Protein AF-A0A1B6AVU2-F1 (afdb_monomer_lite)

Sequence (299 aa):
MADLAAAGQQVVIDLLVRRFLCPAAGCDRRTFVEQVDGLTERFVRRTPLLRRSLEKMALALAGRPGARLAAHLSIPANPSLIRLVLWRNLCEAVEKCVAVHRRCLAEPTEDTPAGTTAEPEVPVRPEGMRVTRRRGRHATVHALYDKGVPIQAIPDVLGLDRKTVHRYAHAATPQDASLATGSRRQGEIHAYSPYPQRRWNEGCTDAARLHTEISELGFTGSKRTVRRHPQENRASGKPAPDKPKTLTVRTATWLITSHPDHLDERSTLKLKKLLARSPELDAVTLCSRPQEVDQNRTT

Radius of gyration: 25.55 Å; chains: 1; bounding box: 63×60×57 Å

pLDDT: mean 73.09, std 16.57, range [29.06, 91.0]

Foldseek 3Di:
DWEFDDPLETDDDDDDWDKDADLADPPPCGIDTDADPQADDPPDRYGPHLLVQLVVLCVVPNAQRSCVVCVSRNHDDDSHSVCSVVLVVLLVVLLVLLVVVVVLLDDPPPPDDDDDDDDDPPPPDDDPPVLVVLQVVLVVLCVCVVVVNPLQCVCVVPVHDSVLSVLSNPAPHSVSSVVVPVSVLSNLVNVVVVPVLVVVVVVPPDLVVVVVVVVVVVRPHDSVSSNVSCVVVVVVVDRDDPDDPGQDSSNLSCLLQDDPVPDDPVSVVSNVSSCVSDVSSVVSSPVNDPPPPPPPPDD

Secondary structure (DSSP, 8-state):
-EEEEETTEEEE------EEE--STT-S--EEE---TTT--TT--B-HHHHHHHHHHHHHHTHHHHHHHHHHTT----S-HHHHHHHHHHHHHHHHHHHHTGGGGSPP-----S----------PPPPHHHHHHHHHHHHHHHHHHTT--TTTHHHHHT--HHHHHHHHT-SSTTHHHHTSTTSTTTHHHHHTHHHHHHHHTT---HHHHHHHHHHTT--S-HHHHHHHHHHHHTTTSPPP----PPPHHHHHHHHHS-GGG--HHHHHHHHHHHTT-HHHHHHHHHHSPP--------

Structure (mmCIF, N/CA/C/O backbone):
data_AF-A0A1B6AVU2-F1
#
_entry.id   AF-A0A1B6AVU2-F1
#
loop_
_atom_site.group_PDB
_atom_site.id
_atom_site.type_symbol
_atom_site.label_atom_id
_atom_site.label_alt_id
_atom_site.label_comp_id
_atom_site.label_asym_id
_atom_site.label_entity_id
_atom_site.label_seq_id
_atom_site.pdbx_PDB_ins_code
_atom_site.Cartn_x
_atom_site.Cartn_y
_atom_site.Cartn_z
_atom_site.occupancy
_atom_site.B_iso_or_equiv
_atom_site.auth_seq_id
_atom_site.auth_comp_id
_atom_site.auth_asym_id
_atom_site.auth_atom_id
_atom_site.pdbx_PDB_model_num
ATOM 1 N N . MET A 1 1 ? 2.050 -9.524 -12.855 1.00 84.25 1 MET A N 1
ATOM 2 C CA . MET A 1 1 ? 3.163 -9.009 -12.015 1.00 84.25 1 MET A CA 1
ATOM 3 C C . MET A 1 1 ? 4.465 -9.202 -12.774 1.00 84.25 1 MET A C 1
ATOM 5 O O . MET A 1 1 ? 4.675 -10.303 -13.241 1.00 84.25 1 MET A O 1
ATOM 9 N N . ALA A 1 2 ? 5.298 -8.179 -12.972 1.00 88.31 2 ALA A N 1
ATOM 10 C CA . ALA A 1 2 ? 6.514 -8.340 -13.784 1.00 88.31 2 ALA A CA 1
ATOM 11 C C . ALA A 1 2 ? 7.601 -9.132 -13.036 1.00 88.31 2 ALA A C 1
ATOM 13 O O . ALA A 1 2 ? 7.791 -8.904 -11.837 1.00 88.31 2 ALA A O 1
ATOM 14 N N . ASP A 1 3 ? 8.321 -10.000 -13.744 1.00 90.88 3 ASP A N 1
ATOM 15 C CA . ASP A 1 3 ? 9.440 -10.790 -13.218 1.00 90.88 3 ASP A CA 1
ATOM 16 C C . ASP A 1 3 ? 10.696 -10.674 -14.106 1.00 90.88 3 ASP A C 1
ATOM 18 O O . ASP A 1 3 ? 10.705 -9.932 -15.092 1.00 90.88 3 ASP A O 1
ATOM 22 N N . LEU A 1 4 ? 11.786 -11.342 -13.718 1.00 90.19 4 LEU A N 1
ATOM 23 C CA . LEU A 1 4 ? 12.978 -11.480 -14.550 1.00 90.19 4 LEU A CA 1
ATOM 24 C C . LEU A 1 4 ? 12.643 -12.127 -15.893 1.00 90.19 4 LEU A C 1
ATOM 26 O O . LEU A 1 4 ? 11.794 -13.010 -15.985 1.00 90.19 4 LEU A O 1
ATOM 30 N N . ALA A 1 5 ? 13.351 -11.690 -16.930 1.00 91.00 5 ALA A N 1
ATOM 31 C CA . ALA A 1 5 ? 13.217 -12.272 -18.250 1.00 91.00 5 ALA A CA 1
ATOM 32 C C . ALA A 1 5 ? 13.665 -13.740 -18.264 1.00 91.00 5 ALA A C 1
ATOM 34 O O . ALA A 1 5 ? 14.630 -14.115 -17.595 1.00 91.00 5 ALA A O 1
ATOM 35 N N . ALA A 1 6 ? 13.001 -14.543 -19.089 1.00 90.44 6 ALA A N 1
ATOM 36 C CA . ALA A 1 6 ? 13.363 -15.927 -19.361 1.00 90.44 6 ALA A CA 1
ATOM 37 C C . ALA A 1 6 ? 13.600 -16.078 -20.864 1.00 90.44 6 ALA A C 1
ATOM 39 O O . ALA A 1 6 ? 12.789 -15.614 -21.661 1.00 90.44 6 ALA A O 1
ATOM 40 N N . ALA A 1 7 ? 14.730 -16.676 -21.254 1.00 88.12 7 ALA A N 1
ATOM 41 C CA . ALA A 1 7 ? 15.117 -16.842 -22.662 1.00 88.12 7 ALA A CA 1
ATOM 42 C C . ALA A 1 7 ? 15.040 -15.535 -23.490 1.00 88.12 7 ALA A C 1
ATOM 44 O O . ALA A 1 7 ? 14.606 -15.530 -24.639 1.00 88.12 7 ALA A O 1
ATOM 45 N N . GLY A 1 8 ? 15.419 -14.401 -22.885 1.00 87.31 8 GLY A N 1
ATOM 46 C CA . GLY A 1 8 ? 15.365 -13.089 -23.540 1.00 87.31 8 GLY A CA 1
ATOM 47 C C . GLY A 1 8 ? 13.951 -12.537 -23.751 1.00 87.31 8 GLY A C 1
ATOM 48 O O . GLY A 1 8 ? 13.789 -11.565 -24.482 1.00 87.31 8 GLY A O 1
ATOM 49 N N . GLN A 1 9 ? 12.929 -13.111 -23.116 1.00 88.25 9 GLN A N 1
ATOM 50 C CA . GLN A 1 9 ? 11.543 -12.651 -23.193 1.00 88.25 9 GLN A CA 1
ATOM 51 C C . GLN A 1 9 ? 11.074 -12.084 -21.853 1.00 88.25 9 GLN A C 1
ATOM 53 O O . GLN A 1 9 ? 11.431 -12.593 -20.789 1.00 88.25 9 GLN A O 1
ATOM 58 N N . GLN A 1 10 ? 10.256 -11.030 -21.903 1.00 89.69 10 GLN A N 1
ATOM 59 C CA . GLN A 1 10 ? 9.628 -10.462 -20.710 1.00 89.69 10 GLN A CA 1
ATOM 60 C C . GLN A 1 10 ? 8.668 -11.473 -20.081 1.00 89.69 10 GLN A C 1
ATOM 62 O O . GLN A 1 10 ? 7.828 -12.047 -20.769 1.00 89.69 10 GLN A O 1
ATOM 67 N N . VAL A 1 11 ? 8.754 -11.639 -18.761 1.00 90.81 11 VAL A N 1
ATOM 68 C CA . VAL A 1 11 ? 7.883 -12.549 -18.011 1.00 90.81 11 VAL A CA 1
ATOM 69 C C . VAL A 1 11 ? 6.911 -11.752 -17.150 1.00 90.81 11 VAL A C 1
ATOM 71 O O . VAL A 1 11 ? 7.286 -10.823 -16.424 1.00 90.81 11 VAL A O 1
ATOM 74 N N . VAL A 1 12 ? 5.641 -12.146 -17.212 1.00 89.56 12 VAL A N 1
ATOM 75 C CA . VAL A 1 12 ? 4.582 -11.655 -16.335 1.00 89.56 12 VAL A CA 1
ATOM 76 C C . VAL A 1 12 ? 3.983 -12.844 -15.598 1.00 89.56 12 VAL A C 1
ATOM 78 O O . VAL A 1 12 ? 3.538 -13.806 -16.208 1.00 89.56 12 VAL A O 1
ATOM 81 N N . ILE A 1 13 ? 3.962 -12.762 -14.272 1.00 88.19 13 ILE A N 1
ATOM 82 C CA . ILE A 1 13 ? 3.293 -13.726 -13.406 1.00 88.19 13 ILE A CA 1
ATOM 83 C C . ILE A 1 13 ? 1.866 -13.247 -13.159 1.00 88.19 13 ILE A C 1
ATOM 85 O O . ILE A 1 13 ? 1.659 -12.195 -12.537 1.00 88.19 13 ILE A O 1
ATOM 89 N N . ASP A 1 14 ? 0.894 -14.030 -13.610 1.00 89.19 14 ASP A N 1
ATOM 90 C CA . ASP A 1 14 ? -0.514 -13.835 -13.286 1.00 89.19 14 ASP A CA 1
ATOM 91 C C . ASP A 1 14 ? -0.895 -14.695 -12.085 1.00 89.19 14 ASP A C 1
ATOM 93 O O . ASP A 1 14 ? -0.745 -15.914 -12.079 1.00 89.19 14 ASP A O 1
ATOM 97 N N . LEU A 1 15 ? -1.351 -14.026 -11.025 1.00 84.44 15 LEU A N 1
ATOM 98 C CA . LEU A 1 15 ? -1.624 -14.648 -9.736 1.00 84.44 15 LEU A CA 1
ATOM 99 C C . LEU A 1 15 ? -3.100 -14.534 -9.393 1.00 84.44 15 LEU A C 1
ATOM 101 O O . LEU A 1 15 ? -3.650 -13.433 -9.303 1.00 84.44 15 LEU A O 1
ATOM 105 N N . LEU A 1 16 ? -3.714 -15.682 -9.116 1.00 88.19 16 LEU A N 1
ATOM 106 C CA . LEU A 1 16 ? -5.031 -15.751 -8.503 1.00 88.19 16 LEU A CA 1
ATOM 107 C C . LEU A 1 16 ? -4.860 -15.847 -6.986 1.00 88.19 16 LEU A C 1
ATOM 109 O O . LEU A 1 16 ? -4.501 -16.886 -6.443 1.00 88.19 16 LEU A O 1
ATOM 113 N N . VAL A 1 17 ? -5.103 -14.728 -6.312 1.00 84.19 17 VAL A N 1
ATOM 114 C CA . VAL A 1 17 ? -4.919 -14.569 -4.864 1.00 84.19 17 VAL A CA 1
ATOM 115 C C . VAL A 1 17 ? -6.235 -14.226 -4.182 1.00 84.19 17 VAL A C 1
ATOM 117 O O . VAL A 1 17 ? -7.125 -13.604 -4.776 1.00 84.19 17 VAL A O 1
ATOM 120 N N . ARG A 1 18 ? -6.380 -14.608 -2.910 1.00 82.44 18 ARG A N 1
ATOM 121 C CA . ARG A 1 18 ? -7.603 -14.312 -2.158 1.00 82.44 18 ARG A CA 1
ATOM 122 C C . ARG A 1 18 ? -7.710 -12.817 -1.880 1.00 82.44 18 ARG A C 1
ATOM 124 O O . ARG A 1 18 ? -6.739 -12.136 -1.554 1.00 82.44 18 ARG A O 1
ATOM 131 N N . ARG A 1 19 ? -8.934 -12.294 -1.960 1.00 84.62 19 ARG A N 1
ATOM 132 C CA . ARG A 1 19 ? -9.256 -10.925 -1.545 1.00 84.62 19 ARG A CA 1
ATOM 133 C C . ARG A 1 19 ? -10.021 -10.960 -0.231 1.00 84.62 19 ARG A C 1
ATOM 135 O O . ARG A 1 19 ? -11.137 -11.468 -0.175 1.00 84.62 19 ARG A O 1
ATOM 142 N N . PHE A 1 20 ? -9.445 -10.359 0.798 1.00 80.00 20 PHE A N 1
ATOM 143 C CA . PHE A 1 20 ? -10.045 -10.221 2.117 1.00 80.00 20 PHE A CA 1
ATOM 144 C C . PHE A 1 20 ? -10.722 -8.858 2.273 1.00 80.00 20 PHE A C 1
ATOM 146 O O . PHE A 1 20 ? -10.372 -7.875 1.611 1.00 80.00 20 PHE A O 1
ATOM 153 N N . LEU A 1 21 ? -11.702 -8.786 3.168 1.00 76.62 21 LEU A N 1
ATOM 154 C CA . LEU A 1 21 ? -12.410 -7.558 3.514 1.00 76.62 21 LEU A CA 1
ATOM 155 C C . LEU A 1 21 ? -12.185 -7.266 4.994 1.00 76.62 21 LEU A C 1
ATOM 157 O O . LEU A 1 21 ? -12.307 -8.175 5.808 1.00 76.62 21 LEU A O 1
ATOM 161 N N . CYS A 1 22 ? -11.860 -6.016 5.340 1.00 68.50 22 CYS A N 1
ATOM 162 C CA . CYS A 1 22 ? -11.849 -5.609 6.741 1.00 68.50 22 CYS A CA 1
ATOM 163 C C . CYS A 1 22 ? -13.297 -5.511 7.229 1.00 68.50 22 CYS A C 1
ATOM 165 O O . CYS A 1 22 ? -14.060 -4.719 6.660 1.00 68.50 22 CYS A O 1
ATOM 167 N N . PRO A 1 23 ? -13.682 -6.262 8.267 1.00 57.25 23 PRO A N 1
ATOM 168 C CA . PRO A 1 23 ? -15.043 -6.218 8.787 1.00 57.25 23 PRO A CA 1
ATOM 169 C C . PRO A 1 23 ? -15.305 -5.016 9.716 1.00 57.25 23 PRO A C 1
ATOM 171 O O . PRO A 1 23 ? -16.462 -4.680 9.953 1.00 57.25 23 PRO A O 1
ATOM 174 N N . ALA A 1 24 ? -14.265 -4.325 10.203 1.00 59.97 24 ALA A N 1
ATOM 175 C CA . ALA A 1 24 ? -14.410 -3.200 11.126 1.00 59.97 24 ALA A CA 1
ATOM 176 C C . ALA A 1 24 ? -15.060 -1.968 10.466 1.00 59.97 24 ALA A C 1
ATOM 178 O O . ALA A 1 24 ? -14.559 -1.414 9.476 1.00 59.97 24 ALA A O 1
ATOM 179 N N . ALA A 1 25 ? -16.173 -1.507 11.045 1.00 49.34 25 ALA A N 1
ATOM 180 C CA . ALA A 1 25 ? -16.838 -0.277 10.640 1.00 49.34 25 ALA A CA 1
ATOM 181 C C . ALA A 1 25 ? -15.922 0.926 10.930 1.00 49.34 25 ALA A C 1
ATOM 183 O O . ALA A 1 25 ? -15.482 1.125 12.054 1.00 49.34 25 ALA A O 1
ATOM 184 N N . GLY A 1 26 ? -15.591 1.702 9.894 1.00 61.03 26 GLY A N 1
ATOM 185 C CA . GLY A 1 26 ? -14.655 2.829 10.003 1.00 61.03 26 GLY A CA 1
ATOM 186 C C . GLY A 1 26 ? -13.193 2.492 9.692 1.00 61.03 26 GLY A C 1
ATOM 187 O O . GLY A 1 26 ? -12.355 3.385 9.735 1.00 61.03 26 GLY A O 1
ATOM 188 N N . CYS A 1 27 ? -12.863 1.247 9.324 1.00 57.53 27 CYS A N 1
ATOM 189 C CA . CYS A 1 27 ? -11.534 0.961 8.789 1.00 57.53 27 CYS A CA 1
ATOM 190 C C . CYS A 1 27 ? -11.393 1.546 7.376 1.00 57.53 27 CYS A C 1
ATOM 192 O O . CYS A 1 27 ? -12.042 1.084 6.432 1.00 57.53 27 CYS A O 1
ATOM 194 N N . ASP A 1 28 ? -10.495 2.518 7.212 1.00 53.59 28 ASP A N 1
ATOM 195 C CA . ASP A 1 28 ? -10.184 3.120 5.908 1.00 53.59 28 ASP A CA 1
ATOM 196 C C . ASP A 1 28 ? -9.672 2.069 4.896 1.00 53.59 28 ASP A C 1
ATOM 198 O O . ASP A 1 28 ? -9.895 2.160 3.686 1.00 53.59 28 ASP A O 1
ATOM 202 N N . ARG A 1 29 ? -9.038 0.994 5.385 1.00 62.25 29 ARG A N 1
ATOM 203 C CA . ARG A 1 29 ? -8.493 -0.107 4.576 1.00 62.25 29 ARG A CA 1
ATOM 204 C C . ARG A 1 29 ? -9.486 -1.273 4.503 1.00 62.25 29 ARG A C 1
ATOM 206 O O . ARG A 1 29 ? -9.309 -2.299 5.141 1.00 62.25 29 ARG A O 1
ATOM 213 N N . ARG A 1 30 ? -10.541 -1.120 3.694 1.00 64.56 30 ARG A N 1
ATOM 214 C CA . ARG A 1 30 ? -11.666 -2.084 3.600 1.00 64.56 30 ARG A CA 1
ATOM 215 C C . ARG A 1 30 ? -11.372 -3.368 2.823 1.00 64.56 30 ARG A C 1
ATOM 217 O O . ARG A 1 30 ? -12.097 -4.339 2.986 1.00 64.56 30 ARG A O 1
ATOM 224 N N . THR A 1 31 ? -10.370 -3.373 1.950 1.00 75.25 31 THR A N 1
ATOM 225 C CA . THR A 1 31 ? -10.014 -4.520 1.097 1.00 75.25 31 THR A CA 1
ATOM 226 C C . THR A 1 31 ? -8.528 -4.811 1.220 1.00 75.25 31 THR A C 1
ATOM 228 O O . THR A 1 31 ? -7.723 -3.900 1.019 1.00 75.25 31 THR A O 1
ATOM 231 N N . PHE A 1 32 ? -8.183 -6.069 1.466 1.00 79.25 32 PHE A N 1
ATOM 232 C CA . PHE A 1 32 ? -6.817 -6.578 1.439 1.00 79.25 32 PHE A CA 1
ATOM 233 C C . PHE A 1 32 ? -6.714 -7.690 0.406 1.00 79.25 32 PHE A C 1
ATOM 235 O O . PHE A 1 32 ? -7.699 -8.350 0.082 1.00 79.25 32 PHE A O 1
ATOM 242 N N . VAL A 1 33 ? -5.520 -7.886 -0.121 1.00 81.25 33 VAL A N 1
ATOM 243 C CA . VAL A 1 33 ? -5.211 -8.993 -1.019 1.00 81.25 33 VAL A CA 1
ATOM 244 C C . VAL A 1 33 ? -4.187 -9.854 -0.298 1.00 81.25 33 VAL A C 1
ATOM 246 O O . VAL A 1 33 ? -3.290 -9.310 0.348 1.00 81.25 33 VAL A O 1
ATOM 249 N N . GLU A 1 34 ? -4.358 -11.169 -0.362 1.00 83.12 34 GLU A N 1
ATOM 250 C CA . GLU A 1 34 ? -3.396 -12.146 0.141 1.00 83.12 34 GLU A CA 1
ATOM 251 C C . GLU A 1 34 ? -1.990 -11.808 -0.346 1.00 83.12 34 GLU A C 1
ATOM 253 O O . GLU A 1 34 ? -1.804 -11.403 -1.495 1.00 83.12 34 GLU A O 1
ATOM 258 N N . GLN A 1 35 ? -1.023 -11.900 0.561 1.00 85.62 35 GLN A N 1
ATOM 259 C CA . GLN A 1 35 ? 0.380 -11.723 0.228 1.00 85.62 35 GLN A CA 1
ATOM 260 C C . GLN A 1 35 ? 1.032 -13.102 0.276 1.00 85.62 35 GLN A C 1
ATOM 262 O O . GLN A 1 35 ? 1.163 -13.684 1.348 1.00 85.62 35 GLN A O 1
ATOM 267 N N . VAL A 1 36 ? 1.383 -13.628 -0.893 1.00 83.44 36 VAL A N 1
ATOM 268 C CA . VAL A 1 36 ? 2.216 -14.819 -1.051 1.00 83.44 36 VAL A CA 1
ATOM 269 C C . VAL A 1 36 ? 3.644 -14.437 -0.685 1.00 83.44 36 VAL A C 1
ATOM 271 O O . VAL A 1 36 ? 4.215 -13.523 -1.295 1.00 83.44 36 VAL A O 1
ATOM 274 N N . ASP A 1 37 ? 4.194 -15.113 0.320 1.00 82.75 37 ASP A N 1
ATOM 275 C CA . ASP A 1 37 ? 5.549 -14.858 0.797 1.00 82.75 37 ASP A CA 1
ATOM 276 C C . ASP A 1 37 ? 6.584 -15.075 -0.316 1.00 82.75 37 ASP A C 1
ATOM 278 O O . ASP A 1 37 ? 6.408 -15.909 -1.204 1.00 82.75 37 ASP A O 1
ATOM 282 N N . GLY A 1 38 ? 7.629 -14.250 -0.324 1.00 80.25 38 GLY A N 1
ATOM 283 C CA . GLY A 1 38 ? 8.670 -14.253 -1.356 1.00 80.25 38 GLY A CA 1
ATOM 284 C C . GLY A 1 38 ? 8.234 -13.795 -2.756 1.00 80.25 38 GLY A C 1
ATOM 285 O O . GLY A 1 38 ? 9.098 -13.534 -3.594 1.00 80.25 38 GLY A O 1
ATOM 286 N N . LEU A 1 39 ? 6.931 -13.638 -3.016 1.00 80.56 39 LEU A N 1
ATOM 287 C CA . LEU A 1 39 ? 6.412 -13.336 -4.349 1.00 80.56 39 LEU A CA 1
ATOM 288 C C . LEU A 1 39 ? 5.682 -12.000 -4.426 1.00 80.56 39 LEU A C 1
ATOM 290 O O . LEU A 1 39 ? 5.921 -11.240 -5.358 1.00 80.56 39 LEU A O 1
ATOM 294 N N . THR A 1 40 ? 4.820 -11.686 -3.459 1.00 80.44 40 THR A N 1
ATOM 295 C CA . THR A 1 40 ? 3.985 -10.477 -3.497 1.00 80.44 40 THR A CA 1
ATOM 296 C C . THR A 1 40 ? 4.241 -9.566 -2.303 1.00 80.44 40 THR A C 1
ATOM 298 O O . THR A 1 40 ? 4.275 -10.010 -1.160 1.00 80.44 40 THR A O 1
ATOM 301 N N . GLU A 1 41 ? 4.368 -8.270 -2.579 1.00 75.81 41 GLU A N 1
ATOM 302 C CA . GLU A 1 41 ? 4.401 -7.211 -1.573 1.00 75.81 41 GLU A CA 1
ATOM 303 C C . GLU A 1 41 ? 3.323 -6.166 -1.905 1.00 75.81 41 GLU A C 1
ATOM 305 O O . GLU A 1 41 ? 2.970 -5.929 -3.067 1.00 75.81 41 GLU A O 1
ATOM 310 N N . ARG A 1 42 ? 2.797 -5.495 -0.877 1.00 71.19 42 ARG A N 1
ATOM 311 C CA . ARG A 1 42 ? 1.675 -4.564 -1.030 1.00 71.19 42 ARG A CA 1
ATOM 312 C C . ARG A 1 42 ? 2.026 -3.422 -1.989 1.00 71.19 42 ARG A C 1
ATOM 314 O O . ARG A 1 42 ? 3.021 -2.736 -1.792 1.00 71.19 42 ARG A O 1
ATOM 321 N N . PHE A 1 43 ? 1.151 -3.175 -2.969 1.00 70.00 43 PHE A N 1
ATOM 322 C CA . PHE A 1 43 ? 1.302 -2.162 -4.032 1.00 70.00 43 PHE A CA 1
ATOM 323 C C . PHE A 1 43 ? 2.492 -2.371 -4.981 1.00 70.00 43 PHE A C 1
ATOM 325 O O . PHE A 1 43 ? 2.668 -1.590 -5.917 1.00 70.00 43 PHE A O 1
ATOM 332 N N . VAL A 1 44 ? 3.278 -3.432 -4.796 1.00 78.88 44 VAL A N 1
ATOM 333 C CA . VAL A 1 44 ? 4.419 -3.733 -5.653 1.00 78.88 44 VAL A CA 1
ATOM 334 C C . VAL A 1 44 ? 3.928 -4.476 -6.896 1.00 78.88 44 VAL A C 1
ATOM 336 O O . VAL A 1 44 ? 3.143 -5.416 -6.814 1.00 78.88 44 VAL A O 1
ATOM 339 N N . ARG A 1 45 ? 4.381 -4.038 -8.074 1.00 82.44 45 ARG A N 1
ATOM 340 C CA . ARG A 1 45 ? 4.017 -4.633 -9.377 1.00 82.44 45 ARG A CA 1
ATOM 341 C C . ARG A 1 45 ? 5.125 -5.501 -9.990 1.00 82.44 45 ARG A C 1
ATOM 343 O O . ARG A 1 45 ? 5.004 -5.917 -11.141 1.00 82.44 45 ARG A O 1
ATOM 350 N N . ARG A 1 46 ? 6.194 -5.753 -9.233 1.00 87.19 46 ARG A N 1
ATOM 351 C CA . ARG A 1 46 ? 7.413 -6.478 -9.622 1.00 87.19 46 ARG A CA 1
ATOM 352 C C . ARG A 1 46 ? 7.769 -7.521 -8.568 1.00 87.19 46 ARG A C 1
ATOM 354 O O . ARG A 1 46 ? 7.606 -7.235 -7.384 1.00 87.19 46 ARG A O 1
ATOM 361 N N . THR A 1 47 ? 8.285 -8.675 -8.971 1.00 88.62 47 THR A N 1
ATOM 362 C CA . THR A 1 47 ? 8.811 -9.668 -8.020 1.00 88.62 47 THR A CA 1
ATOM 363 C C . THR A 1 47 ? 9.953 -9.092 -7.178 1.00 88.62 47 THR A C 1
ATOM 365 O O . THR A 1 47 ? 10.679 -8.193 -7.631 1.00 88.62 47 THR A O 1
ATOM 368 N N . PRO A 1 48 ? 10.148 -9.585 -5.939 1.00 86.94 48 PRO A N 1
ATOM 369 C CA . PRO A 1 48 ? 11.284 -9.185 -5.114 1.00 86.94 48 PRO A CA 1
ATOM 370 C C . PRO A 1 48 ? 12.626 -9.424 -5.807 1.00 86.94 48 PRO A C 1
ATOM 372 O O . PRO A 1 48 ? 13.537 -8.608 -5.658 1.00 86.94 48 PRO A O 1
ATOM 375 N N . LEU A 1 49 ? 12.728 -10.502 -6.589 1.00 87.50 49 LEU A N 1
ATOM 376 C CA . LEU A 1 49 ? 13.916 -10.841 -7.361 1.00 87.50 49 LEU A CA 1
ATOM 377 C C . LEU A 1 49 ? 14.179 -9.815 -8.471 1.00 87.50 49 LEU A C 1
ATOM 379 O O . LEU A 1 49 ? 15.255 -9.218 -8.490 1.00 87.50 49 LEU A O 1
ATOM 383 N N . LEU A 1 50 ? 13.182 -9.521 -9.316 1.00 89.81 50 LEU A N 1
ATOM 384 C CA . LEU A 1 50 ? 13.291 -8.482 -10.342 1.00 89.81 50 LEU A CA 1
ATOM 385 C C . LEU A 1 50 ? 13.678 -7.128 -9.732 1.00 89.81 50 LEU A C 1
ATOM 387 O O . LEU A 1 50 ? 14.559 -6.434 -10.242 1.00 89.81 50 LEU A O 1
ATOM 391 N N . ARG A 1 51 ? 13.046 -6.750 -8.614 1.00 88.44 51 ARG A N 1
ATOM 392 C CA . ARG A 1 51 ? 13.369 -5.513 -7.893 1.00 88.44 51 ARG A CA 1
ATOM 393 C C . ARG A 1 51 ? 14.842 -5.475 -7.478 1.00 88.44 51 ARG A C 1
ATOM 395 O O . ARG A 1 51 ? 15.510 -4.498 -7.792 1.00 88.44 51 ARG A O 1
ATOM 402 N N . ARG A 1 52 ? 15.353 -6.524 -6.823 1.00 88.06 52 ARG A N 1
ATOM 403 C CA . ARG A 1 52 ? 16.758 -6.598 -6.374 1.00 88.06 52 ARG A CA 1
ATOM 404 C C . ARG A 1 52 ? 17.742 -6.527 -7.543 1.00 88.06 52 ARG A C 1
ATOM 406 O O . ARG A 1 52 ? 18.779 -5.881 -7.426 1.00 88.06 52 ARG A O 1
ATOM 413 N N . SER A 1 53 ? 17.426 -7.155 -8.674 1.00 90.31 53 SER A N 1
ATOM 414 C CA . SER A 1 53 ? 18.269 -7.089 -9.873 1.00 90.31 53 SER A CA 1
ATOM 415 C C . SER A 1 53 ? 18.335 -5.673 -10.448 1.00 90.31 53 SER A C 1
ATOM 417 O O . SER A 1 53 ? 19.425 -5.182 -10.740 1.00 90.31 53 SER A O 1
ATOM 419 N N . LEU A 1 54 ? 17.192 -4.982 -10.542 1.00 89.44 54 LEU A N 1
ATOM 420 C CA . LEU A 1 54 ? 17.141 -3.572 -10.948 1.00 89.44 54 LEU A CA 1
ATOM 421 C C . LEU A 1 54 ? 17.952 -2.668 -10.015 1.00 89.44 54 LEU A C 1
ATOM 423 O O . LEU A 1 54 ? 18.600 -1.742 -10.489 1.00 89.44 54 LEU A O 1
ATOM 427 N N . GLU A 1 55 ? 17.960 -2.946 -8.713 1.00 86.94 55 GLU A N 1
ATOM 428 C CA . GLU A 1 55 ? 18.752 -2.188 -7.738 1.00 86.94 55 GLU A CA 1
ATOM 429 C C . GLU A 1 55 ? 20.247 -2.386 -7.907 1.00 86.94 55 GLU A C 1
ATOM 431 O O . GLU A 1 55 ? 20.987 -1.408 -7.918 1.00 86.94 55 GLU A O 1
ATOM 436 N N . LYS A 1 56 ? 20.697 -3.631 -8.086 1.00 89.06 56 LYS A N 1
ATOM 437 C CA . LYS A 1 56 ? 22.112 -3.916 -8.350 1.00 89.06 56 LYS A CA 1
ATOM 438 C C . LYS A 1 56 ? 22.583 -3.228 -9.629 1.00 89.06 56 LYS A C 1
ATOM 440 O O . LYS A 1 56 ? 23.630 -2.589 -9.621 1.00 89.06 56 LYS A O 1
ATOM 445 N N . MET A 1 57 ? 21.784 -3.295 -10.697 1.00 89.94 57 MET A N 1
ATOM 446 C CA . MET A 1 57 ? 22.078 -2.585 -11.945 1.00 89.94 57 MET A CA 1
ATOM 447 C C . MET A 1 57 ? 22.105 -1.066 -11.744 1.00 89.94 57 MET A C 1
ATOM 449 O O . MET A 1 57 ? 23.009 -0.404 -12.242 1.00 89.94 57 MET A O 1
ATOM 453 N N . ALA A 1 58 ? 21.154 -0.510 -10.991 1.00 88.25 58 ALA A N 1
ATOM 454 C CA . ALA A 1 58 ? 21.095 0.919 -10.703 1.00 88.25 58 ALA A CA 1
ATOM 455 C C . ALA A 1 58 ? 22.274 1.406 -9.846 1.00 88.25 58 ALA A C 1
ATOM 457 O O . ALA A 1 58 ? 22.785 2.492 -10.088 1.00 88.25 58 ALA A O 1
ATOM 458 N N . LEU A 1 59 ? 22.714 0.623 -8.860 1.00 87.31 59 LEU A N 1
ATOM 459 C CA . LEU A 1 59 ? 23.863 0.955 -8.014 1.00 87.31 59 LEU A CA 1
ATOM 460 C C . LEU A 1 59 ? 25.184 0.862 -8.783 1.00 87.31 59 LEU A C 1
ATOM 462 O O . LEU A 1 59 ? 26.043 1.717 -8.609 1.00 87.31 59 LEU A O 1
ATOM 466 N N . ALA A 1 60 ? 25.335 -0.143 -9.649 1.00 89.56 60 ALA A N 1
ATOM 467 C CA . ALA A 1 60 ? 26.560 -0.348 -10.417 1.00 89.56 60 ALA A CA 1
ATOM 468 C C . ALA A 1 60 ? 26.689 0.602 -11.620 1.00 89.56 60 ALA A C 1
ATOM 470 O O . ALA A 1 60 ? 27.782 1.066 -11.926 1.00 89.56 60 ALA A O 1
ATOM 471 N N . LEU A 1 61 ? 25.584 0.876 -12.323 1.00 88.94 61 LEU A N 1
ATOM 472 C CA . LEU A 1 61 ? 25.585 1.560 -13.625 1.00 88.94 61 LEU A CA 1
ATOM 473 C C . LEU A 1 61 ? 24.794 2.876 -13.635 1.00 88.94 61 LEU A C 1
ATOM 475 O O . LEU A 1 61 ? 24.652 3.503 -14.689 1.00 88.94 61 LEU A O 1
ATOM 479 N N . ALA A 1 62 ? 24.256 3.298 -12.488 1.00 83.69 62 ALA A N 1
ATOM 480 C CA . ALA A 1 62 ? 23.406 4.478 -12.353 1.00 83.69 62 ALA A CA 1
ATOM 481 C C . ALA A 1 62 ? 22.178 4.444 -13.295 1.00 83.69 62 ALA A C 1
ATOM 483 O O . ALA A 1 62 ? 21.667 3.386 -13.659 1.00 83.69 62 ALA A O 1
ATOM 484 N N . GLY A 1 63 ? 21.642 5.620 -13.642 1.00 80.44 63 GLY A N 1
ATOM 485 C CA . GLY A 1 63 ? 20.373 5.787 -14.362 1.00 80.44 63 GLY A CA 1
ATOM 486 C C . GLY A 1 63 ? 20.329 5.142 -15.753 1.00 80.44 63 GLY A C 1
ATOM 487 O O . GLY A 1 63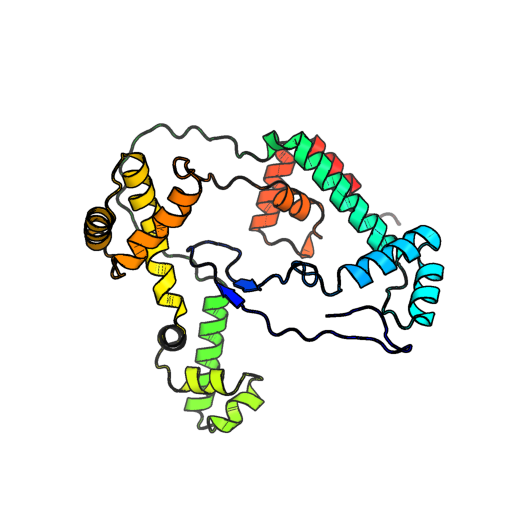 ? 19.882 4.006 -15.911 1.00 80.44 63 GLY A O 1
ATOM 488 N N . ARG A 1 64 ? 20.737 5.889 -16.787 1.00 85.25 64 ARG A N 1
ATOM 489 C CA . ARG A 1 64 ? 20.574 5.478 -18.196 1.00 85.25 64 ARG A CA 1
ATOM 490 C C . ARG A 1 64 ? 21.429 4.268 -18.607 1.00 85.25 64 ARG A C 1
ATOM 492 O O . ARG A 1 64 ? 20.907 3.430 -19.342 1.00 85.25 64 ARG A O 1
ATOM 499 N N . PRO A 1 65 ? 22.707 4.128 -18.195 1.00 87.44 65 PRO A N 1
ATOM 500 C CA . PRO A 1 65 ? 23.488 2.933 -18.521 1.00 87.44 65 PRO A CA 1
ATOM 501 C C . PRO A 1 65 ? 22.890 1.662 -17.902 1.00 87.44 65 PRO A C 1
ATOM 503 O O . PRO A 1 65 ? 22.746 0.666 -18.605 1.00 87.44 65 PRO A O 1
ATOM 506 N N . GLY A 1 66 ? 22.424 1.724 -16.649 1.00 87.44 66 GLY A N 1
ATOM 507 C CA . GLY A 1 66 ? 21.691 0.619 -16.027 1.00 87.44 66 GLY A CA 1
ATOM 508 C C . GLY A 1 66 ? 20.393 0.275 -16.762 1.00 87.44 66 GLY A C 1
ATOM 509 O O . GLY A 1 66 ? 20.088 -0.899 -16.957 1.00 87.44 66 GLY A O 1
ATOM 510 N N . ALA A 1 67 ? 19.641 1.282 -17.222 1.00 87.00 67 ALA A N 1
ATOM 511 C CA . ALA A 1 67 ? 18.410 1.059 -17.983 1.00 87.00 67 ALA A CA 1
ATOM 512 C C . ALA A 1 67 ? 18.675 0.391 -19.344 1.00 87.00 67 ALA A C 1
ATOM 514 O O . ALA A 1 67 ? 17.904 -0.473 -19.756 1.00 87.00 67 ALA A O 1
ATOM 515 N N . ARG A 1 68 ? 19.783 0.741 -20.016 1.00 88.50 68 ARG A N 1
ATOM 516 C CA . ARG A 1 68 ? 20.219 0.073 -21.254 1.00 88.50 68 ARG A CA 1
ATOM 517 C C . ARG A 1 68 ? 20.590 -1.387 -21.009 1.00 88.50 68 ARG A C 1
ATOM 519 O O . ARG A 1 68 ? 20.138 -2.244 -21.760 1.00 88.50 68 ARG A O 1
ATOM 526 N N . LEU A 1 69 ? 21.343 -1.682 -19.946 1.00 90.44 69 LEU A N 1
ATOM 527 C CA . LEU A 1 69 ? 21.643 -3.071 -19.586 1.00 90.44 69 LEU A CA 1
ATOM 528 C C . LEU A 1 69 ? 20.359 -3.858 -19.286 1.00 90.44 69 LEU A C 1
ATOM 530 O O . LEU A 1 69 ? 20.191 -4.963 -19.789 1.00 90.44 69 LEU A O 1
ATOM 534 N N . ALA A 1 70 ? 19.428 -3.277 -18.525 1.00 89.88 70 ALA A N 1
ATOM 535 C CA . ALA A 1 70 ? 18.141 -3.911 -18.252 1.00 89.88 70 ALA A CA 1
ATOM 536 C C . ALA A 1 70 ? 17.366 -4.215 -19.549 1.00 89.88 70 ALA A C 1
ATOM 538 O O . ALA A 1 70 ? 16.832 -5.311 -19.685 1.00 89.88 70 ALA A O 1
ATOM 539 N N . ALA A 1 71 ? 17.368 -3.299 -20.523 1.00 89.00 71 ALA A N 1
ATOM 540 C CA . ALA A 1 71 ? 16.744 -3.521 -21.827 1.00 89.00 71 ALA A CA 1
ATOM 541 C C . ALA A 1 71 ? 17.410 -4.660 -22.620 1.00 89.00 71 ALA A C 1
ATOM 543 O O . ALA A 1 71 ? 16.700 -5.490 -23.180 1.00 89.00 71 ALA A O 1
ATOM 544 N N . HIS A 1 72 ? 18.746 -4.755 -22.612 1.00 90.50 72 HIS A N 1
ATOM 545 C CA . HIS A 1 72 ? 19.470 -5.883 -23.220 1.00 90.50 72 HIS A CA 1
ATOM 546 C C . HIS A 1 72 ? 19.136 -7.232 -22.573 1.00 90.50 72 HIS A C 1
ATOM 548 O O . HIS A 1 72 ? 19.184 -8.261 -23.237 1.00 90.50 72 HIS A O 1
ATOM 554 N N . LEU A 1 73 ? 18.776 -7.227 -21.289 1.00 90.69 73 LEU A N 1
ATOM 555 C CA . LEU A 1 73 ? 18.324 -8.408 -20.554 1.00 90.69 73 LEU A CA 1
ATOM 556 C C . LEU A 1 73 ? 16.805 -8.625 -20.649 1.00 90.69 73 LEU A C 1
ATOM 558 O O . LEU A 1 73 ? 16.265 -9.431 -19.897 1.00 90.69 73 LEU A O 1
ATOM 562 N N . SER A 1 74 ? 16.100 -7.896 -21.520 1.00 90.44 74 SER A N 1
ATOM 563 C CA . SER A 1 74 ? 14.639 -7.943 -21.666 1.00 90.44 74 SER A CA 1
ATOM 564 C C . SER A 1 74 ? 13.874 -7.649 -20.370 1.00 90.44 74 SER A C 1
ATOM 566 O O . SER A 1 74 ? 12.772 -8.146 -20.152 1.00 90.44 74 SER A O 1
ATOM 568 N N . ILE A 1 75 ? 14.441 -6.812 -19.499 1.00 88.19 75 ILE A N 1
ATOM 569 C CA . ILE A 1 75 ? 13.837 -6.381 -18.239 1.00 88.19 75 ILE A CA 1
ATOM 570 C C . ILE A 1 75 ? 13.225 -4.978 -18.408 1.00 88.19 75 ILE A C 1
ATOM 572 O O . ILE A 1 75 ? 13.943 -4.027 -18.729 1.00 88.19 75 ILE A O 1
ATOM 576 N N . PRO A 1 76 ? 11.923 -4.781 -18.118 1.00 78.56 76 PRO A N 1
ATOM 577 C CA . PRO A 1 76 ? 11.289 -3.473 -18.239 1.00 78.56 76 PRO A CA 1
ATOM 578 C C . PRO A 1 76 ? 11.764 -2.506 -17.139 1.00 78.56 76 PRO A C 1
ATOM 580 O O . PRO A 1 76 ? 11.391 -2.615 -15.962 1.00 78.56 76 PRO A O 1
ATOM 583 N N . ALA A 1 77 ? 12.554 -1.507 -17.537 1.00 80.50 77 ALA A N 1
ATOM 584 C CA . ALA A 1 77 ? 13.111 -0.464 -16.679 1.00 80.50 77 ALA A CA 1
ATOM 585 C C . ALA A 1 77 ? 12.720 0.943 -17.159 1.00 80.50 77 ALA A C 1
ATOM 587 O O . ALA A 1 77 ? 12.570 1.195 -18.350 1.00 80.50 77 ALA A O 1
ATOM 588 N N . ASN A 1 78 ? 12.580 1.884 -16.222 1.00 73.19 78 ASN A N 1
ATOM 589 C CA . ASN A 1 78 ? 12.471 3.306 -16.555 1.00 73.19 78 ASN A CA 1
ATOM 590 C C . ASN A 1 78 ? 13.897 3.878 -16.752 1.00 73.19 78 ASN A C 1
ATOM 592 O O . ASN A 1 78 ? 14.789 3.477 -15.998 1.00 73.19 78 ASN A O 1
ATOM 596 N N . PRO A 1 79 ? 14.123 4.823 -17.691 1.00 63.50 79 PRO A N 1
ATOM 597 C CA . PRO A 1 79 ? 15.414 5.493 -17.901 1.00 63.50 79 PRO A CA 1
ATOM 598 C C . PRO A 1 79 ? 16.087 6.058 -16.638 1.00 63.50 79 PRO A C 1
ATOM 600 O O . PRO A 1 79 ? 17.309 6.200 -16.595 1.00 63.50 79 PRO A O 1
ATOM 603 N N . SER A 1 80 ? 15.312 6.367 -15.596 1.00 71.50 80 SER A N 1
ATOM 604 C CA . SER A 1 80 ? 15.805 6.833 -14.299 1.00 71.50 80 SER A CA 1
ATOM 605 C C . SER A 1 80 ? 15.866 5.704 -13.265 1.00 71.50 80 SER A C 1
ATOM 607 O O . SER A 1 80 ? 15.276 5.816 -12.191 1.00 71.50 80 SER A O 1
ATOM 609 N N . LEU A 1 81 ? 16.597 4.619 -13.545 1.00 76.88 81 LEU A N 1
ATOM 610 C CA . LEU A 1 81 ? 16.799 3.536 -12.568 1.00 76.88 81 LEU A CA 1
ATOM 611 C C . LEU A 1 81 ? 17.372 4.028 -11.233 1.00 76.88 81 LEU A C 1
ATOM 613 O O . LEU A 1 81 ? 16.979 3.541 -10.177 1.00 76.88 81 LEU A O 1
ATOM 617 N N . ILE A 1 82 ? 18.220 5.056 -11.261 1.00 82.19 82 ILE A N 1
ATOM 618 C CA . ILE A 1 82 ? 18.762 5.664 -10.043 1.00 82.19 82 ILE A CA 1
ATOM 619 C C . ILE A 1 82 ? 17.677 6.291 -9.156 1.00 82.19 82 ILE A C 1
ATOM 621 O O . ILE A 1 82 ? 17.776 6.233 -7.936 1.00 82.19 82 ILE A O 1
ATOM 625 N N . ARG A 1 83 ? 16.581 6.801 -9.741 1.00 81.88 83 ARG A N 1
ATOM 626 C CA . ARG A 1 83 ? 15.444 7.349 -8.984 1.00 81.88 83 ARG A CA 1
ATOM 627 C C . ARG A 1 83 ? 14.770 6.274 -8.133 1.00 81.88 83 ARG A C 1
ATOM 629 O O . ARG A 1 83 ? 14.279 6.590 -7.060 1.00 81.88 83 ARG A O 1
ATOM 636 N N . LEU A 1 84 ? 14.775 5.013 -8.575 1.00 77.19 84 LEU A N 1
ATOM 637 C CA . LEU A 1 84 ? 14.231 3.896 -7.799 1.00 77.19 84 LEU A CA 1
ATOM 638 C C . LEU A 1 84 ? 15.023 3.681 -6.504 1.00 77.19 84 LEU A C 1
ATOM 640 O O . LEU A 1 84 ? 14.420 3.564 -5.440 1.00 77.19 84 LEU A O 1
ATOM 644 N N . VAL A 1 85 ? 16.357 3.661 -6.596 1.00 80.31 85 VAL A N 1
ATOM 645 C CA . VAL A 1 85 ? 17.247 3.454 -5.441 1.00 80.31 85 VAL A CA 1
ATOM 646 C C . VAL A 1 85 ? 17.257 4.677 -4.529 1.00 80.31 85 VAL A C 1
ATOM 648 O O . VAL A 1 85 ? 17.116 4.535 -3.319 1.00 80.31 85 VAL A O 1
ATOM 651 N N . LEU A 1 86 ? 17.349 5.884 -5.092 1.00 84.31 86 LEU A N 1
ATOM 652 C CA . LEU A 1 86 ? 17.304 7.120 -4.309 1.00 84.31 86 LEU A CA 1
ATOM 653 C C . LEU A 1 86 ? 15.986 7.255 -3.545 1.00 84.31 86 LEU A C 1
ATOM 655 O O . LEU A 1 86 ? 15.995 7.565 -2.359 1.00 84.31 86 LEU A O 1
ATOM 659 N N . TRP A 1 87 ? 14.857 6.957 -4.193 1.00 82.50 87 TRP A N 1
ATOM 660 C CA . TRP A 1 87 ? 13.552 6.991 -3.540 1.00 82.50 87 TRP A CA 1
ATOM 661 C C . TRP A 1 87 ? 13.436 5.971 -2.405 1.00 82.50 87 TRP A C 1
ATOM 663 O O . TRP A 1 87 ? 12.929 6.290 -1.330 1.00 82.50 87 TRP A O 1
ATOM 673 N N . ARG A 1 88 ? 13.930 4.745 -2.624 1.00 81.56 88 ARG A N 1
ATOM 674 C CA . ARG A 1 88 ? 14.006 3.702 -1.592 1.00 81.56 88 ARG A CA 1
ATOM 675 C C . ARG A 1 88 ? 14.813 4.181 -0.385 1.00 81.56 88 ARG A C 1
ATOM 677 O O . ARG A 1 88 ? 14.301 4.127 0.730 1.00 81.56 88 ARG A O 1
ATOM 684 N N . ASN A 1 89 ? 16.034 4.655 -0.619 1.00 82.19 89 ASN A N 1
ATOM 685 C CA . ASN A 1 89 ? 16.944 5.101 0.434 1.00 82.19 89 ASN A CA 1
ATOM 686 C C . ASN A 1 89 ? 16.364 6.292 1.199 1.00 82.19 89 ASN A C 1
ATOM 688 O O . ASN A 1 89 ? 16.456 6.333 2.421 1.00 82.19 89 ASN A O 1
ATOM 692 N N . LEU A 1 90 ? 15.702 7.219 0.498 1.00 85.06 90 LEU A N 1
ATOM 693 C CA . LEU A 1 90 ? 14.969 8.315 1.122 1.00 85.06 90 LEU A CA 1
ATOM 694 C C . LEU A 1 90 ? 13.859 7.785 2.036 1.00 85.06 90 LEU A C 1
ATOM 696 O O . LEU A 1 90 ? 13.786 8.182 3.193 1.00 85.06 90 LEU A O 1
ATOM 700 N N . CYS A 1 91 ? 13.022 6.860 1.556 1.00 81.31 91 CYS A N 1
ATOM 701 C CA . CYS A 1 91 ? 11.953 6.279 2.370 1.00 81.31 91 CYS A CA 1
ATOM 702 C C . CYS A 1 91 ? 12.499 5.561 3.611 1.00 81.31 91 CYS A C 1
ATOM 704 O O . CYS A 1 91 ? 11.925 5.703 4.686 1.00 81.31 91 CYS A O 1
ATOM 706 N N . GLU A 1 92 ? 13.609 4.832 3.480 1.00 78.94 92 GLU A N 1
ATOM 707 C CA . GLU A 1 92 ? 14.268 4.156 4.600 1.00 78.94 92 GLU A CA 1
ATOM 708 C C . GLU A 1 92 ? 14.871 5.152 5.604 1.00 78.94 92 GLU A C 1
ATOM 710 O O . GLU A 1 92 ? 14.727 4.977 6.813 1.00 78.94 92 GLU A O 1
ATOM 715 N N . ALA A 1 93 ? 15.510 6.223 5.127 1.00 81.56 93 ALA A N 1
ATOM 716 C CA . ALA A 1 93 ? 16.050 7.278 5.981 1.00 81.56 93 ALA A CA 1
ATOM 717 C C . ALA A 1 93 ? 14.937 8.012 6.748 1.00 81.56 93 ALA A C 1
ATOM 719 O O . ALA A 1 93 ? 15.048 8.213 7.959 1.00 81.56 93 ALA A O 1
ATOM 720 N N . VAL A 1 94 ? 13.831 8.338 6.071 1.00 85.06 94 VAL A N 1
ATOM 721 C CA . VAL A 1 94 ? 12.635 8.911 6.703 1.00 85.06 94 VAL A CA 1
ATOM 722 C C . VAL A 1 94 ? 12.051 7.933 7.725 1.00 85.06 94 VAL A C 1
ATOM 724 O O . VAL A 1 94 ? 11.719 8.345 8.830 1.00 85.06 94 VAL A O 1
ATOM 727 N N . GLU A 1 95 ? 11.945 6.639 7.407 1.00 84.88 95 GLU A N 1
ATOM 728 C CA . GLU A 1 95 ? 11.455 5.617 8.344 1.00 84.88 95 GLU A CA 1
ATOM 729 C C . GLU A 1 95 ? 12.312 5.534 9.610 1.00 84.88 95 GLU A C 1
ATOM 731 O O . GLU A 1 95 ? 11.766 5.553 10.714 1.00 84.88 95 GLU A O 1
ATOM 736 N N . LYS A 1 96 ? 13.643 5.531 9.469 1.00 78.50 96 LYS A N 1
ATOM 737 C CA . LYS A 1 96 ? 14.578 5.570 10.605 1.00 78.50 96 LYS A CA 1
ATOM 738 C C . LYS A 1 96 ? 14.391 6.835 11.442 1.00 78.50 96 LYS A C 1
ATOM 740 O O . LYS A 1 96 ? 14.304 6.739 12.664 1.00 78.50 96 LYS A O 1
ATOM 745 N N . CYS A 1 97 ? 14.265 8.001 10.809 1.00 84.31 97 CYS A N 1
ATOM 746 C CA . CYS A 1 97 ? 14.049 9.257 11.528 1.00 84.31 97 CYS A CA 1
ATOM 747 C C . CYS A 1 97 ? 12.706 9.274 12.281 1.00 84.31 97 CYS A C 1
ATOM 749 O O . CYS A 1 97 ? 12.661 9.593 13.470 1.00 84.31 97 CYS A O 1
ATOM 751 N N . VAL A 1 98 ? 11.619 8.839 11.641 1.00 84.44 98 VAL A N 1
ATOM 752 C CA . VAL A 1 98 ? 10.296 8.714 12.277 1.00 84.44 98 VAL A CA 1
ATOM 753 C C . VAL A 1 98 ? 10.327 7.708 13.432 1.00 84.44 98 VAL A C 1
ATOM 755 O O . VAL A 1 98 ? 9.684 7.929 14.457 1.00 84.44 98 VAL A O 1
ATOM 758 N N . ALA A 1 99 ? 11.080 6.612 13.306 1.00 80.12 99 ALA A N 1
ATOM 759 C CA . ALA A 1 99 ? 11.234 5.627 14.373 1.00 80.12 99 ALA A CA 1
ATOM 760 C C . ALA A 1 99 ? 11.954 6.200 15.609 1.00 80.12 99 ALA A C 1
ATOM 762 O O . ALA A 1 99 ? 11.578 5.868 16.738 1.00 80.12 99 ALA A O 1
ATOM 763 N N . VAL A 1 100 ? 12.942 7.082 15.411 1.00 83.56 100 VAL A N 1
ATOM 764 C CA . VAL A 1 100 ? 13.593 7.838 16.497 1.00 83.56 100 VAL A CA 1
ATOM 765 C C . VAL A 1 100 ? 12.586 8.781 17.166 1.00 83.56 100 VAL A C 1
ATOM 767 O O . VAL A 1 100 ? 12.449 8.772 18.389 1.00 83.56 100 VAL A O 1
ATOM 770 N N . HIS A 1 101 ? 11.779 9.489 16.374 1.00 83.81 101 HIS A N 1
ATOM 771 C CA . HIS A 1 101 ? 10.762 10.437 16.849 1.00 83.81 101 HIS A CA 1
ATOM 772 C C . HIS A 1 101 ? 9.401 9.779 17.134 1.00 83.81 101 HIS A C 1
ATOM 774 O O . HIS A 1 101 ? 8.357 10.432 17.111 1.00 83.81 101 HIS A O 1
ATOM 780 N N . ARG A 1 102 ? 9.378 8.476 17.459 1.00 83.69 102 ARG A N 1
ATOM 781 C CA . ARG A 1 102 ? 8.131 7.717 17.684 1.00 83.69 102 ARG A CA 1
ATOM 782 C C . ARG A 1 102 ? 7.219 8.316 18.760 1.00 83.69 102 ARG A C 1
ATOM 784 O O . ARG A 1 102 ? 6.016 8.079 18.731 1.00 83.69 102 ARG A O 1
ATOM 791 N N . ARG A 1 103 ? 7.782 9.077 19.707 1.00 80.38 103 ARG A N 1
ATOM 792 C CA . ARG A 1 103 ? 7.035 9.767 20.773 1.00 80.38 103 ARG A CA 1
ATOM 793 C C . ARG A 1 103 ? 6.106 10.852 20.214 1.00 80.38 103 ARG A C 1
ATOM 795 O O . ARG A 1 103 ? 5.010 11.015 20.728 1.00 80.38 103 ARG A O 1
ATOM 802 N N . CYS A 1 104 ? 6.487 11.504 19.116 1.00 79.75 104 CYS A N 1
ATOM 803 C CA . CYS A 1 104 ? 5.706 12.553 18.451 1.00 79.75 104 CYS A CA 1
ATOM 804 C C . CYS A 1 104 ? 4.480 12.007 17.687 1.00 79.75 104 CYS A C 1
ATOM 806 O O . CYS A 1 104 ? 3.605 12.768 17.276 1.00 79.75 104 CYS A O 1
ATOM 808 N N . LEU A 1 105 ? 4.408 10.683 17.485 1.00 80.12 105 LEU A N 1
ATOM 809 C CA . LEU A 1 105 ? 3.297 10.009 16.801 1.00 80.12 105 LEU A CA 1
ATOM 810 C C . LEU A 1 105 ? 2.073 9.784 17.698 1.00 80.12 105 LEU A C 1
ATOM 812 O O . LEU A 1 105 ? 0.979 9.523 17.185 1.00 80.12 105 LEU A O 1
ATOM 816 N N . ALA A 1 106 ? 2.253 9.847 19.019 1.00 76.69 106 ALA A N 1
ATOM 817 C CA . ALA A 1 106 ? 1.143 9.828 19.957 1.00 76.69 106 ALA A CA 1
ATOM 818 C C . ALA A 1 106 ? 0.365 11.145 19.831 1.00 76.69 106 ALA A C 1
ATOM 820 O O . ALA A 1 106 ? 0.955 12.222 19.744 1.00 76.69 106 ALA A O 1
ATOM 821 N N . GLU A 1 107 ? -0.965 11.069 19.773 1.00 66.31 107 GLU A N 1
ATOM 822 C CA . GLU A 1 107 ? -1.760 12.279 19.967 1.00 66.31 107 GLU A CA 1
ATOM 823 C C . GLU A 1 107 ? -1.638 12.682 21.440 1.00 66.31 107 GLU A C 1
ATOM 825 O O . GLU A 1 107 ? -1.724 11.794 22.293 1.00 66.31 107 GLU A O 1
ATOM 830 N N . PRO A 1 108 ? -1.391 13.969 21.750 1.00 61.12 108 PRO A N 1
ATOM 831 C CA . PRO A 1 108 ? -1.485 14.428 23.124 1.00 61.12 108 PRO A CA 1
ATOM 832 C C . PRO A 1 108 ? -2.907 14.136 23.598 1.00 61.12 108 PRO A C 1
ATOM 834 O O . PRO A 1 108 ? -3.873 14.477 22.913 1.00 61.12 108 PRO A O 1
ATOM 837 N N . THR A 1 109 ? -3.017 13.433 24.721 1.00 50.06 109 THR A N 1
ATOM 838 C CA . THR A 1 109 ? -4.288 13.229 25.403 1.00 50.06 109 THR A CA 1
ATOM 839 C C . THR A 1 109 ? -4.784 14.616 25.787 1.00 50.06 109 THR A C 1
ATOM 841 O O . THR A 1 109 ? -4.212 15.250 26.667 1.00 50.06 109 THR A O 1
ATOM 844 N N . GLU A 1 110 ? -5.793 15.138 25.095 1.00 40.34 110 GLU A N 1
ATOM 845 C CA . GLU A 1 110 ? -6.633 16.150 25.721 1.00 40.34 110 GLU A CA 1
ATOM 846 C C . GLU A 1 110 ? -7.286 15.430 26.900 1.00 40.34 110 GLU A C 1
ATOM 848 O O . GLU A 1 110 ? -8.101 14.523 26.700 1.00 40.34 110 GLU A O 1
ATOM 853 N N . ASP A 1 111 ? -6.828 15.748 28.113 1.00 37.72 111 ASP A N 1
ATOM 854 C CA . ASP A 1 111 ? -7.445 15.333 29.366 1.00 37.72 111 ASP A CA 1
ATOM 855 C C . ASP A 1 111 ? -8.918 15.744 29.323 1.00 37.72 111 ASP A C 1
ATOM 857 O O . ASP A 1 111 ? -9.292 16.870 29.640 1.00 37.72 111 ASP A O 1
ATOM 861 N N . THR A 1 112 ? -9.773 14.832 28.873 1.00 32.16 112 THR A N 1
ATOM 862 C CA . THR A 1 112 ? -11.211 14.964 29.062 1.00 32.16 112 THR A CA 1
ATOM 863 C C . THR A 1 112 ? -11.492 14.411 30.454 1.00 32.16 112 THR A C 1
ATOM 865 O O . THR A 1 112 ? -11.262 13.215 30.671 1.00 32.16 112 THR A O 1
ATOM 868 N N . PRO A 1 113 ? -11.938 15.232 31.423 1.00 35.16 113 PRO A N 1
ATOM 869 C CA . PRO A 1 113 ? -12.272 14.728 32.741 1.00 35.16 113 PRO A CA 1
ATOM 870 C C . PRO A 1 113 ? -13.403 13.704 32.636 1.00 35.16 113 PRO A C 1
ATOM 872 O O . PRO A 1 113 ? -14.306 13.801 31.803 1.00 35.16 113 PRO A O 1
ATOM 875 N N . ALA A 1 114 ? -13.311 12.693 33.493 1.00 40.34 114 ALA A N 1
ATOM 876 C CA . ALA A 1 114 ? -14.324 11.674 33.666 1.00 40.34 114 ALA A CA 1
ATOM 877 C C . ALA A 1 114 ? -15.702 12.299 33.934 1.00 40.34 114 ALA A C 1
ATOM 879 O O . ALA A 1 114 ? -15.844 13.163 34.794 1.00 40.34 114 ALA A O 1
ATOM 880 N N . GLY A 1 115 ? -16.716 11.776 33.243 1.00 35.34 115 GLY A N 1
ATOM 881 C CA . GLY A 1 115 ? -18.120 11.965 33.591 1.00 35.34 115 GLY A CA 1
ATOM 882 C C . GLY A 1 115 ? -18.910 12.779 32.575 1.00 35.34 115 GLY A C 1
ATOM 883 O O . GLY A 1 115 ? -18.900 14.002 32.594 1.00 35.34 115 GLY A O 1
ATOM 884 N N . THR A 1 116 ? -19.676 12.085 31.738 1.00 29.06 116 THR A N 1
ATOM 885 C CA . THR A 1 116 ? -21.145 12.181 31.728 1.00 29.06 116 THR A CA 1
ATOM 886 C C . THR A 1 116 ? -21.673 11.106 30.785 1.00 29.06 116 THR A C 1
ATOM 888 O O . THR A 1 116 ? -21.267 11.008 29.628 1.00 29.06 116 THR A O 1
ATOM 891 N N . THR A 1 117 ? -22.555 10.264 31.316 1.00 39.84 117 THR A N 1
ATOM 892 C CA . THR A 1 117 ? -23.398 9.337 30.565 1.00 39.84 117 THR A CA 1
ATOM 893 C C . THR A 1 117 ? -24.229 10.143 29.571 1.00 39.84 117 THR A C 1
ATOM 895 O O . THR A 1 117 ? -25.228 10.744 29.948 1.00 39.84 117 THR A O 1
ATOM 898 N N . ALA A 1 118 ? -23.798 10.191 28.315 1.00 30.61 118 ALA A N 1
ATOM 899 C CA . ALA A 1 118 ? -24.640 10.623 27.211 1.00 30.61 118 ALA A CA 1
ATOM 900 C C . ALA A 1 118 ? -25.213 9.365 26.552 1.00 30.61 118 ALA A C 1
ATOM 902 O O . ALA A 1 118 ? -24.461 8.489 26.111 1.00 30.61 118 ALA A O 1
ATOM 903 N N . GLU A 1 119 ? -26.542 9.261 26.539 1.00 30.66 119 GLU A N 1
ATOM 904 C CA . GLU A 1 119 ? -27.271 8.284 25.734 1.00 30.66 119 GLU A CA 1
ATOM 905 C C . GLU A 1 119 ? -26.768 8.318 24.282 1.00 30.66 119 GLU A C 1
ATOM 907 O O . GLU A 1 119 ? -26.510 9.397 23.740 1.00 30.66 119 GLU A O 1
ATOM 912 N N . PRO A 1 120 ? -26.584 7.158 23.631 1.00 38.31 120 PRO A N 1
ATOM 913 C CA . PRO A 1 120 ? -26.041 7.126 22.288 1.00 38.31 120 PRO A CA 1
ATOM 914 C C . PRO A 1 120 ? -27.098 7.577 21.271 1.00 38.31 120 PRO A C 1
ATOM 916 O O . PRO A 1 120 ? -27.831 6.758 20.717 1.00 38.31 120 PRO A O 1
ATOM 919 N N . GLU A 1 121 ? -27.116 8.868 20.941 1.00 32.19 121 GLU A N 1
ATOM 920 C CA . GLU A 1 121 ? -27.577 9.308 19.625 1.00 32.19 121 GLU A CA 1
ATOM 921 C C . GLU A 1 121 ? -26.627 8.727 18.572 1.00 32.19 121 GLU A C 1
ATOM 923 O O . GLU A 1 121 ? -25.446 9.073 18.487 1.00 32.19 121 GLU A O 1
ATOM 928 N N . VAL A 1 122 ? -27.138 7.785 17.779 1.00 35.72 122 VAL A N 1
ATOM 929 C CA . VAL A 1 122 ? -26.416 7.177 16.660 1.00 35.72 122 VAL A CA 1
ATOM 930 C C . VAL A 1 122 ? -26.126 8.277 15.632 1.00 35.72 122 VAL A C 1
ATOM 932 O O . VAL A 1 122 ? -27.055 8.729 14.960 1.00 35.72 122 VAL A O 1
ATOM 935 N N . PRO A 1 123 ? -24.862 8.697 15.425 1.00 35.81 123 PRO A N 1
ATOM 936 C CA . PRO A 1 123 ? -24.570 9.693 14.413 1.00 35.81 123 PRO A CA 1
ATOM 937 C C . PRO A 1 123 ? -24.826 9.058 13.047 1.00 35.81 123 PRO A C 1
ATOM 939 O O . PRO A 1 123 ? -24.243 8.018 12.708 1.00 35.81 123 PRO A O 1
ATOM 942 N N . VAL A 1 124 ? -25.695 9.682 12.248 1.00 42.47 124 VAL A N 1
ATOM 943 C CA . VAL A 1 124 ? -25.938 9.292 10.857 1.00 42.47 124 VAL A CA 1
ATOM 944 C C . VAL A 1 124 ? -24.604 9.342 10.111 1.00 42.47 124 VAL A C 1
ATOM 946 O O . VAL A 1 124 ? -24.024 10.395 9.856 1.00 42.47 124 VAL A O 1
ATOM 949 N N . ARG A 1 125 ? -24.072 8.155 9.805 1.00 41.00 125 ARG A N 1
ATOM 950 C CA . ARG A 1 125 ? -22.782 7.982 9.130 1.00 41.00 125 ARG A CA 1
ATOM 951 C C . ARG A 1 125 ? -22.833 8.595 7.727 1.00 41.00 125 ARG A C 1
ATOM 953 O O . ARG A 1 125 ? -23.6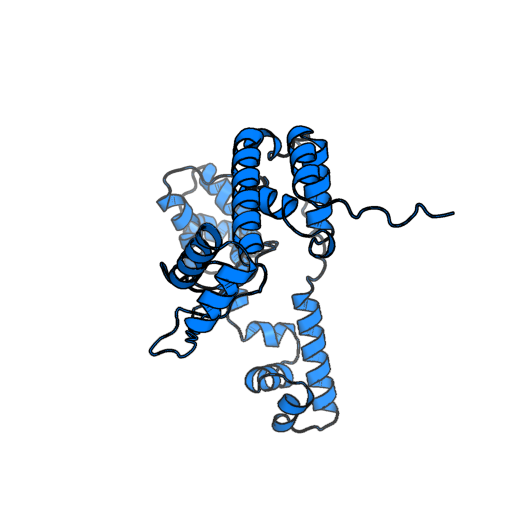60 8.148 6.931 1.00 41.00 125 ARG A O 1
ATOM 960 N N . PRO A 1 126 ? -21.887 9.471 7.344 1.00 43.47 126 PRO A N 1
ATOM 961 C CA . PRO A 1 126 ? -21.748 9.870 5.950 1.00 43.47 126 PRO A CA 1
ATOM 962 C C . PRO A 1 126 ? -21.389 8.644 5.097 1.00 43.47 126 PRO A C 1
ATOM 964 O O . PRO A 1 126 ? -20.479 7.865 5.417 1.00 43.47 126 PRO A O 1
ATOM 967 N N . GLU A 1 127 ? -22.145 8.425 4.023 1.00 47.91 127 GLU A N 1
ATOM 968 C CA . GLU A 1 127 ? -21.980 7.267 3.150 1.00 47.91 127 GLU A CA 1
ATOM 969 C C . GLU A 1 127 ? -20.622 7.317 2.433 1.00 47.91 127 GLU A C 1
ATOM 971 O O . GLU A 1 127 ? -20.346 8.203 1.632 1.00 47.91 127 GLU A O 1
ATOM 976 N N . GLY A 1 128 ? -19.738 6.348 2.692 1.00 53.25 128 GLY A N 1
ATOM 977 C CA . GLY A 1 128 ? -18.439 6.307 2.010 1.00 53.25 128 GLY A CA 1
ATOM 978 C C . GLY A 1 128 ? -18.580 6.115 0.491 1.00 53.25 128 GLY A C 1
ATOM 979 O O . GLY A 1 128 ? -19.452 5.371 0.047 1.00 53.25 128 GLY A O 1
ATOM 980 N N . MET A 1 129 ? -17.649 6.667 -0.302 1.00 44.28 129 MET A N 1
ATOM 981 C CA . MET A 1 129 ? -17.646 6.681 -1.786 1.00 44.28 129 MET A CA 1
ATOM 982 C C . MET A 1 129 ? -17.942 5.341 -2.498 1.00 44.28 129 MET A C 1
ATOM 984 O O . MET A 1 129 ? -18.340 5.296 -3.660 1.00 44.28 129 MET A O 1
ATOM 988 N N . ARG A 1 130 ? -17.718 4.201 -1.834 1.00 49.44 130 ARG A N 1
ATOM 989 C CA . ARG A 1 130 ? -18.051 2.873 -2.385 1.00 49.44 130 ARG A CA 1
ATOM 990 C C . ARG A 1 130 ? -19.550 2.566 -2.335 1.00 49.44 130 ARG A C 1
ATOM 992 O O . ARG A 1 130 ? -20.030 1.824 -3.185 1.00 49.44 130 ARG A O 1
ATOM 999 N N . VAL A 1 131 ? -20.260 3.097 -1.341 1.00 61.66 131 VAL A N 1
ATOM 1000 C CA . VAL A 1 131 ? -21.719 2.987 -1.198 1.00 61.66 131 VAL A CA 1
ATOM 1001 C C . VAL A 1 131 ? -22.390 3.862 -2.250 1.00 61.66 131 VAL A C 1
ATOM 1003 O O . VAL A 1 131 ? -23.245 3.363 -2.975 1.00 61.66 131 VAL A O 1
ATOM 1006 N N . THR A 1 132 ? -21.905 5.093 -2.440 1.00 67.19 132 THR A N 1
ATOM 1007 C CA . THR A 1 132 ? -22.408 6.007 -3.476 1.00 67.19 132 THR A CA 1
ATOM 1008 C C . THR A 1 132 ? -22.182 5.452 -4.883 1.00 67.19 132 THR A C 1
ATOM 1010 O O . THR A 1 132 ? -23.133 5.334 -5.649 1.00 67.19 132 THR A O 1
ATOM 1013 N N . ARG A 1 133 ? -20.971 4.963 -5.206 1.00 71.88 133 ARG A N 1
ATOM 1014 C CA . ARG A 1 133 ? -20.703 4.282 -6.492 1.00 71.88 133 ARG A CA 1
ATOM 1015 C C . ARG A 1 133 ? -21.563 3.034 -6.706 1.00 71.88 133 ARG A C 1
ATOM 1017 O O . ARG A 1 133 ? -21.910 2.725 -7.841 1.00 71.88 133 ARG A O 1
ATOM 1024 N N . ARG A 1 134 ? -21.888 2.293 -5.641 1.00 72.44 134 ARG A N 1
ATOM 1025 C CA . ARG A 1 134 ? -22.752 1.104 -5.720 1.00 72.44 134 ARG A CA 1
ATOM 1026 C C . ARG A 1 134 ? -24.207 1.487 -5.989 1.00 72.44 134 ARG A C 1
ATOM 1028 O O . ARG A 1 134 ? -24.799 0.888 -6.878 1.00 72.44 134 ARG A O 1
ATOM 1035 N N . ARG A 1 135 ? -24.746 2.479 -5.267 1.00 79.81 135 ARG A N 1
ATOM 1036 C CA . ARG A 1 135 ? -26.080 3.047 -5.524 1.00 79.81 135 ARG A CA 1
ATOM 1037 C C . ARG A 1 135 ? -26.168 3.575 -6.956 1.00 79.81 135 ARG A C 1
ATOM 1039 O O . ARG A 1 135 ? -27.085 3.201 -7.667 1.00 79.81 135 ARG A O 1
ATOM 1046 N N 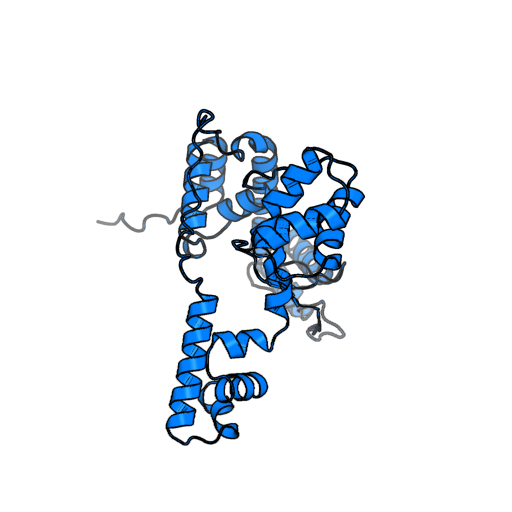. GLY A 1 136 ? -25.158 4.329 -7.399 1.00 83.62 136 GLY A N 1
ATOM 1047 C CA . GLY A 1 136 ? -25.078 4.842 -8.767 1.00 83.62 136 GLY A CA 1
ATOM 1048 C C . GLY A 1 136 ? -25.132 3.729 -9.813 1.00 83.62 136 GLY A C 1
ATOM 1049 O O . GLY A 1 136 ? -25.979 3.762 -10.689 1.00 83.62 136 GLY A O 1
ATOM 1050 N N . ARG A 1 137 ? -24.302 2.684 -9.681 1.00 84.44 137 ARG A N 1
ATOM 1051 C CA . ARG A 1 137 ? -24.308 1.556 -10.632 1.00 84.44 137 ARG A CA 1
ATOM 1052 C C . ARG A 1 137 ? -25.605 0.745 -10.615 1.00 84.44 137 ARG A C 1
ATOM 1054 O O . ARG A 1 137 ? -26.008 0.261 -11.664 1.00 84.44 137 ARG A O 1
ATOM 1061 N N . HIS A 1 138 ? -26.232 0.565 -9.452 1.00 87.62 138 HIS A N 1
ATOM 1062 C CA . HIS A 1 138 ? -27.545 -0.084 -9.352 1.00 87.62 138 HIS A CA 1
ATOM 1063 C C . HIS A 1 138 ? -28.611 0.754 -10.065 1.00 87.62 138 HIS A C 1
ATOM 1065 O O . HIS A 1 138 ? -29.285 0.224 -10.941 1.00 87.62 138 HIS A O 1
ATOM 1071 N N . ALA A 1 139 ? -28.654 2.063 -9.807 1.00 88.44 139 ALA A N 1
ATOM 1072 C CA . ALA A 1 139 ? -29.565 2.985 -10.479 1.00 88.44 139 ALA A CA 1
ATOM 1073 C C . ALA A 1 139 ? -29.362 3.004 -12.003 1.00 88.44 139 ALA A C 1
ATOM 1075 O O . ALA A 1 139 ? -30.333 2.974 -12.746 1.00 88.44 139 ALA A O 1
ATOM 1076 N N . THR A 1 140 ? -28.115 2.992 -12.490 1.00 88.75 140 THR A N 1
ATOM 1077 C CA . THR A 1 140 ? -27.835 2.952 -13.935 1.00 88.75 140 THR A CA 1
ATOM 1078 C C . THR A 1 140 ? -28.278 1.637 -14.583 1.00 88.75 140 THR A C 1
ATOM 1080 O O . THR A 1 140 ? -28.792 1.657 -15.697 1.00 88.75 140 THR A O 1
ATOM 1083 N N . VAL A 1 141 ? -28.101 0.496 -13.905 1.00 89.81 141 VAL A N 1
ATOM 1084 C CA . VAL A 1 141 ? -28.575 -0.804 -14.412 1.00 89.81 141 VAL A CA 1
ATOM 1085 C C . VAL A 1 141 ? -30.103 -0.847 -14.451 1.00 89.81 141 VAL A C 1
ATOM 1087 O O . VAL A 1 141 ? -30.646 -1.239 -15.477 1.00 89.81 141 VAL A O 1
ATOM 1090 N N . HIS A 1 142 ? -30.784 -0.399 -13.390 1.00 89.75 142 HIS A N 1
ATOM 1091 C CA . HIS A 1 142 ? -32.251 -0.310 -13.357 1.00 89.75 142 HIS A CA 1
ATOM 1092 C C . HIS A 1 142 ? -32.785 0.638 -14.428 1.00 89.75 142 HIS A C 1
ATOM 1094 O O . HIS A 1 142 ? -33.651 0.250 -15.192 1.00 89.75 142 HIS A O 1
ATOM 1100 N N . ALA A 1 143 ? -32.164 1.802 -14.623 1.00 89.75 143 ALA A N 1
ATOM 1101 C CA . ALA A 1 143 ? -32.571 2.733 -15.673 1.00 89.75 143 ALA A CA 1
ATOM 1102 C C . ALA A 1 143 ? -32.460 2.155 -17.098 1.00 89.75 143 ALA A C 1
ATOM 1104 O O . ALA A 1 143 ? -33.225 2.555 -17.971 1.00 89.75 143 ALA A O 1
ATOM 1105 N N . LEU A 1 144 ? -31.507 1.254 -17.371 1.00 88.88 144 LEU A N 1
ATOM 1106 C CA . LEU A 1 144 ? -31.421 0.558 -18.665 1.00 88.88 144 LEU A CA 1
ATOM 1107 C C . LEU A 1 144 ? -32.392 -0.620 -18.757 1.00 88.88 144 LEU A C 1
ATOM 1109 O O . LEU A 1 144 ? -32.936 -0.882 -19.828 1.00 88.88 144 LEU A O 1
ATOM 1113 N N . TYR A 1 145 ? -32.616 -1.301 -17.638 1.00 85.81 145 TYR A N 1
ATOM 1114 C CA . TYR A 1 145 ? -33.569 -2.394 -17.532 1.00 85.81 145 TYR A CA 1
ATOM 1115 C C . TYR A 1 145 ? -35.014 -1.906 -17.734 1.00 85.81 145 TYR A C 1
ATOM 1117 O O . TYR A 1 145 ? -35.733 -2.460 -18.560 1.00 85.81 145 TYR A O 1
ATOM 1125 N N . ASP A 1 146 ? -35.390 -0.797 -17.094 1.00 84.12 146 ASP A N 1
ATOM 1126 C CA . ASP A 1 146 ? -36.702 -0.147 -17.222 1.00 84.12 146 ASP A CA 1
ATOM 1127 C C . ASP A 1 146 ? -36.937 0.415 -18.633 1.00 84.12 146 ASP A C 1
ATOM 1129 O O . ASP A 1 146 ? -38.068 0.490 -19.105 1.00 84.12 146 ASP A O 1
ATOM 1133 N N . LYS A 1 147 ? -35.859 0.766 -19.349 1.00 86.19 147 LYS A N 1
ATOM 1134 C CA . LYS A 1 147 ? -35.896 1.163 -20.768 1.00 86.19 147 LYS A CA 1
ATOM 1135 C C . LYS A 1 147 ? -36.026 -0.022 -21.735 1.00 86.19 147 LYS A C 1
ATOM 1137 O O . LYS A 1 147 ? -36.010 0.192 -22.945 1.00 86.19 147 LYS A O 1
ATOM 1142 N N . GLY A 1 148 ? -36.127 -1.256 -21.236 1.00 85.62 148 GLY A N 1
ATOM 1143 C CA . GLY A 1 148 ? -36.326 -2.457 -22.051 1.00 85.62 148 GLY A CA 1
ATOM 1144 C C . GLY A 1 148 ? -35.062 -2.993 -22.729 1.00 85.62 148 GLY A C 1
ATOM 1145 O O . GLY A 1 148 ? -35.159 -3.838 -23.618 1.00 85.62 148 GLY A O 1
ATOM 1146 N N . VAL A 1 149 ? -33.867 -2.539 -22.329 1.00 89.31 149 VAL A N 1
ATOM 1147 C CA . VAL A 1 149 ? -32.614 -3.121 -22.832 1.00 89.31 149 VAL A CA 1
ATOM 1148 C C . VAL A 1 149 ? -32.471 -4.538 -22.261 1.00 89.31 149 VAL A C 1
ATOM 1150 O O . VAL A 1 149 ? -32.544 -4.711 -21.040 1.00 89.31 149 VAL A O 1
ATOM 1153 N N . PRO A 1 150 ? -32.231 -5.571 -23.092 1.00 87.88 150 PRO A N 1
ATOM 1154 C CA . PRO A 1 150 ? -32.112 -6.934 -22.591 1.00 87.88 150 PRO A CA 1
ATOM 1155 C C . PRO A 1 150 ? -30.921 -7.054 -21.632 1.00 87.88 150 PRO A C 1
ATOM 1157 O O . PRO A 1 150 ? -29.823 -6.581 -21.932 1.00 87.88 150 PRO A O 1
ATOM 1160 N N . ILE A 1 151 ? -31.111 -7.750 -20.500 1.00 85.50 151 ILE A N 1
ATOM 1161 C CA . ILE A 1 151 ? -30.097 -7.918 -19.432 1.00 85.50 151 ILE A CA 1
ATOM 1162 C C . ILE A 1 151 ? -28.748 -8.394 -19.992 1.00 85.50 151 ILE A C 1
ATOM 1164 O O . ILE A 1 151 ? -27.699 -8.031 -19.469 1.00 85.50 151 ILE A O 1
ATOM 1168 N N . GLN A 1 152 ? -28.765 -9.185 -21.067 1.00 85.81 152 GLN A N 1
ATOM 1169 C CA . GLN A 1 152 ? -27.566 -9.729 -21.707 1.00 85.81 152 GLN A CA 1
ATOM 1170 C C . GLN A 1 152 ? -26.709 -8.683 -22.441 1.00 85.81 152 GLN A C 1
ATOM 1172 O O . GLN A 1 152 ? -25.518 -8.931 -22.607 1.00 85.81 152 GLN A O 1
ATOM 1177 N N . ALA A 1 153 ? -27.286 -7.541 -22.839 1.00 86.50 153 ALA A N 1
ATOM 1178 C CA . ALA A 1 153 ? -26.614 -6.456 -23.568 1.00 86.50 153 ALA A CA 1
ATOM 1179 C C . ALA A 1 153 ? -26.132 -5.311 -22.654 1.00 86.50 153 ALA A C 1
ATOM 1181 O O . ALA A 1 153 ? -25.186 -4.597 -22.976 1.00 86.50 153 ALA A O 1
ATOM 1182 N N . ILE A 1 154 ? -26.739 -5.154 -21.473 1.00 87.25 154 ILE A N 1
ATOM 1183 C CA . ILE A 1 154 ? -26.345 -4.155 -20.462 1.00 87.25 154 ILE A CA 1
ATOM 1184 C C . ILE A 1 154 ? -24.852 -4.243 -20.032 1.00 87.25 154 ILE A C 1
ATOM 1186 O O . ILE A 1 154 ? -24.256 -3.188 -19.792 1.00 87.25 154 ILE A O 1
ATOM 1190 N N . PRO A 1 155 ? -24.210 -5.430 -19.928 1.00 88.44 155 PRO A N 1
ATOM 1191 C CA . PRO A 1 155 ? -22.783 -5.559 -19.623 1.00 88.44 155 PRO A CA 1
ATOM 1192 C C . PRO A 1 155 ? -21.896 -4.784 -20.594 1.00 88.44 155 PRO A C 1
ATOM 1194 O O . PRO A 1 155 ? -21.006 -4.058 -20.153 1.00 88.44 155 PRO A O 1
ATOM 1197 N N . ASP A 1 156 ? -22.191 -4.898 -21.889 1.00 86.12 156 ASP A N 1
ATOM 1198 C CA . ASP A 1 156 ? -21.399 -4.306 -22.965 1.00 86.12 156 ASP A CA 1
ATOM 1199 C C . ASP A 1 156 ? -21.603 -2.785 -23.020 1.00 86.12 156 ASP A C 1
ATOM 1201 O O . ASP A 1 156 ? -20.653 -2.034 -23.218 1.00 86.12 156 ASP A O 1
ATOM 1205 N N . VAL A 1 157 ? -22.822 -2.316 -22.724 1.00 83.44 157 VAL A N 1
ATOM 1206 C CA . VAL A 1 157 ? -23.165 -0.884 -22.660 1.00 83.44 157 VAL A CA 1
ATOM 1207 C C . VAL A 1 157 ? -22.501 -0.177 -21.472 1.00 83.44 157 VAL A C 1
ATOM 1209 O O . VAL A 1 157 ? -22.078 0.971 -21.589 1.00 83.44 157 VAL A O 1
ATOM 1212 N N . LEU A 1 158 ? -22.414 -0.835 -20.311 1.00 83.56 158 LEU A N 1
ATOM 1213 C CA . LEU A 1 158 ? -21.893 -0.228 -19.077 1.00 83.56 158 LEU A CA 1
ATOM 1214 C C . LEU A 1 158 ? -20.437 -0.600 -18.757 1.00 83.56 158 LEU A C 1
ATOM 1216 O O . LEU A 1 158 ? -19.889 -0.103 -17.768 1.00 83.56 158 LEU A O 1
ATOM 1220 N N . GLY A 1 159 ? -19.821 -1.502 -19.528 1.00 79.62 159 GLY A N 1
ATOM 1221 C CA . GLY A 1 159 ? -18.507 -2.073 -19.214 1.00 79.62 159 GLY A CA 1
ATOM 1222 C C . GLY A 1 159 ? -18.486 -2.800 -17.862 1.00 79.62 159 GLY A C 1
ATOM 1223 O O . GLY A 1 159 ? -17.492 -2.750 -17.130 1.00 79.62 159 GLY A O 1
ATOM 1224 N N . LEU A 1 160 ? -19.609 -3.415 -17.475 1.00 83.25 160 LEU A N 1
ATOM 1225 C CA . LEU A 1 160 ? -19.769 -4.130 -16.208 1.00 83.25 160 LEU A CA 1
ATOM 1226 C C . LEU A 1 160 ? -19.774 -5.641 -16.439 1.00 83.25 160 LEU A C 1
ATOM 1228 O O . LEU A 1 160 ? -20.326 -6.136 -17.410 1.00 83.25 160 LEU A O 1
ATOM 1232 N N . ASP A 1 161 ? -19.215 -6.393 -15.493 1.00 81.75 161 ASP A N 1
ATOM 1233 C CA . ASP A 1 161 ? -19.238 -7.857 -15.536 1.00 81.75 161 ASP A CA 1
ATOM 1234 C C . ASP A 1 161 ? -20.679 -8.416 -15.556 1.00 81.75 161 ASP A C 1
ATOM 1236 O O . ASP A 1 161 ? -21.540 -7.979 -14.782 1.00 81.75 161 ASP A O 1
ATOM 1240 N N . ARG A 1 162 ? -20.916 -9.443 -16.386 1.00 79.19 162 ARG A N 1
ATOM 1241 C CA . ARG A 1 162 ? -22.220 -10.110 -16.571 1.00 79.19 162 ARG A CA 1
ATOM 1242 C C . ARG A 1 162 ? -22.874 -10.529 -15.252 1.00 79.19 162 ARG A C 1
ATOM 1244 O O . ARG A 1 162 ? -24.060 -10.276 -15.046 1.00 79.19 162 ARG A O 1
ATOM 1251 N N . LYS A 1 163 ? -22.113 -11.106 -14.311 1.00 76.38 163 LYS A N 1
ATOM 1252 C CA . LYS A 1 163 ? -22.656 -11.522 -12.999 1.00 76.38 163 LYS A CA 1
ATOM 1253 C C . LYS A 1 163 ? -23.026 -10.331 -12.116 1.00 76.38 163 LYS A C 1
ATOM 1255 O O . LYS A 1 163 ? -23.832 -10.474 -11.197 1.00 76.38 163 LYS A O 1
ATOM 1260 N N . THR A 1 164 ? -22.424 -9.168 -12.346 1.00 78.81 164 THR A N 1
ATOM 1261 C CA . THR A 1 164 ? -22.731 -7.930 -11.621 1.00 78.81 164 THR A CA 1
ATOM 1262 C C . THR A 1 164 ? -24.010 -7.289 -12.145 1.00 78.81 164 THR A C 1
ATOM 1264 O O . THR A 1 164 ? -24.853 -6.914 -11.334 1.00 78.81 164 THR A O 1
ATOM 1267 N N . VAL A 1 165 ? -24.188 -7.239 -13.467 1.00 86.44 165 VAL A N 1
ATOM 1268 C CA . VAL A 1 165 ? -25.428 -6.761 -14.098 1.00 86.44 165 VAL A CA 1
ATOM 1269 C C . VAL A 1 165 ? -26.611 -7.638 -13.702 1.00 86.44 165 VAL A C 1
ATOM 1271 O O . VAL A 1 165 ? -27.592 -7.119 -13.183 1.00 86.44 165 VAL A O 1
ATOM 1274 N N . HIS A 1 166 ? -26.483 -8.962 -13.830 1.00 83.12 166 HIS A N 1
ATOM 1275 C CA . HIS A 1 166 ? -27.546 -9.899 -13.455 1.00 83.12 166 HIS A CA 1
ATOM 1276 C C . HIS A 1 166 ? -27.945 -9.752 -11.976 1.00 83.12 166 HIS A C 1
ATOM 1278 O O . HIS A 1 166 ? -29.118 -9.770 -11.623 1.00 83.12 166 HIS A O 1
ATOM 1284 N N . ARG A 1 167 ? -26.970 -9.541 -11.082 1.00 81.94 167 ARG A N 1
ATOM 1285 C CA . ARG A 1 167 ? -27.237 -9.302 -9.656 1.00 81.94 167 ARG A CA 1
ATOM 1286 C C . ARG A 1 167 ? -27.937 -7.967 -9.400 1.00 81.94 167 ARG A C 1
ATOM 1288 O O . ARG A 1 167 ? -28.737 -7.890 -8.478 1.00 81.94 167 ARG A O 1
ATOM 1295 N N . TYR A 1 168 ? -27.587 -6.914 -10.137 1.00 85.75 168 TYR A N 1
ATOM 1296 C CA . TYR A 1 168 ? -28.168 -5.583 -9.940 1.00 85.75 168 TYR A CA 1
ATOM 1297 C C . TYR A 1 168 ? -29.573 -5.483 -10.532 1.00 85.75 168 TYR A C 1
ATOM 1299 O O . TYR A 1 168 ? -30.437 -4.939 -9.857 1.00 85.75 168 TYR A O 1
ATOM 1307 N N . ALA A 1 169 ? -29.812 -6.072 -11.707 1.00 84.75 169 ALA A N 1
ATOM 1308 C CA . ALA A 1 169 ? -31.119 -6.089 -12.362 1.00 84.75 169 ALA A CA 1
ATOM 1309 C C . ALA A 1 169 ? -32.196 -6.782 -11.507 1.00 84.75 169 ALA A C 1
ATOM 1311 O O . ALA A 1 169 ? -33.298 -6.270 -11.369 1.00 84.75 169 ALA A O 1
ATOM 1312 N N . HIS A 1 170 ? -31.862 -7.903 -10.856 1.00 80.62 170 HIS A N 1
ATOM 1313 C CA . HIS A 1 170 ? -32.813 -8.642 -10.012 1.00 80.62 170 HIS A CA 1
ATOM 1314 C C . HIS A 1 170 ? -32.871 -8.180 -8.548 1.00 80.62 170 HIS A C 1
ATOM 1316 O O . HIS A 1 170 ? -33.654 -8.712 -7.765 1.00 80.62 170 HIS A O 1
ATOM 1322 N N . ALA A 1 171 ? -32.040 -7.219 -8.144 1.00 81.81 171 ALA A N 1
ATOM 1323 C CA . ALA A 1 171 ? -32.078 -6.680 -6.791 1.00 81.81 171 ALA A CA 1
ATOM 1324 C C . ALA A 1 171 ? -32.990 -5.453 -6.735 1.00 81.81 171 ALA A C 1
ATOM 1326 O O . ALA A 1 171 ? -32.677 -4.438 -7.356 1.00 81.81 171 ALA A O 1
ATOM 1327 N N . ALA A 1 172 ? -34.058 -5.522 -5.935 1.00 75.50 172 ALA A N 1
ATOM 1328 C CA . ALA A 1 172 ? -34.986 -4.408 -5.731 1.00 75.50 172 ALA A CA 1
ATOM 1329 C C . ALA A 1 172 ? -34.287 -3.169 -5.146 1.00 75.50 172 ALA A C 1
ATOM 1331 O O . ALA A 1 172 ? -34.548 -2.045 -5.563 1.00 75.50 172 ALA A O 1
ATOM 1332 N N . THR A 1 173 ? -33.334 -3.363 -4.229 1.00 75.00 173 THR A N 1
ATOM 1333 C CA . THR A 1 173 ? -32.535 -2.268 -3.665 1.00 75.00 173 THR A CA 1
ATOM 1334 C C . THR A 1 173 ? -31.026 -2.502 -3.829 1.00 75.00 173 THR A C 1
ATOM 1336 O O . THR A 1 173 ? -30.556 -3.649 -3.886 1.00 75.00 173 THR A O 1
ATOM 1339 N N . PRO A 1 174 ? -30.196 -1.435 -3.836 1.00 64.19 174 PRO A N 1
ATOM 1340 C CA . PRO A 1 174 ? -28.738 -1.582 -3.845 1.00 64.19 174 PRO A CA 1
ATOM 1341 C C . PRO A 1 174 ? -28.212 -2.288 -2.580 1.00 64.19 174 PRO A C 1
ATOM 1343 O O . PRO A 1 174 ? -27.117 -2.870 -2.575 1.00 64.19 174 PRO A O 1
ATOM 1346 N N . GLN A 1 175 ? -28.989 -2.259 -1.497 1.00 59.31 175 GLN A N 1
ATOM 1347 C CA . GLN A 1 175 ? -28.772 -3.001 -0.263 1.00 59.31 175 GLN A CA 1
ATOM 1348 C C . GLN A 1 175 ? -28.965 -4.513 -0.464 1.00 59.31 175 GLN A C 1
ATOM 1350 O O . GLN A 1 175 ? -28.124 -5.279 0.011 1.00 59.31 175 GLN A O 1
ATOM 1355 N N . ASP A 1 176 ? -29.962 -4.948 -1.231 1.00 60.56 176 ASP A N 1
ATOM 1356 C CA . ASP A 1 176 ? -30.226 -6.371 -1.509 1.00 60.56 176 ASP A CA 1
ATOM 1357 C C . ASP A 1 176 ? -29.184 -6.974 -2.452 1.00 60.56 176 ASP A C 1
ATOM 1359 O O . ASP A 1 176 ? -28.648 -8.057 -2.203 1.00 60.56 176 ASP A O 1
ATOM 1363 N N . ALA A 1 177 ? -28.736 -6.196 -3.442 1.00 61.09 177 ALA A N 1
ATOM 1364 C CA . ALA A 1 177 ? -27.580 -6.551 -4.267 1.00 61.09 177 ALA A CA 1
ATOM 1365 C C . ALA A 1 177 ? -26.296 -6.750 -3.434 1.00 61.09 177 ALA A C 1
ATOM 1367 O O . ALA A 1 177 ? -25.357 -7.437 -3.853 1.00 61.09 177 ALA A O 1
ATOM 1368 N N . SER A 1 178 ? -26.233 -6.117 -2.257 1.00 54.97 178 SER A N 1
ATOM 1369 C CA . SER A 1 178 ? -25.126 -6.235 -1.307 1.00 54.97 178 SER A CA 1
ATOM 1370 C C . SER A 1 178 ? -25.246 -7.462 -0.401 1.00 54.97 178 SER A C 1
ATOM 1372 O O . SER A 1 178 ? -24.213 -7.980 0.020 1.00 54.97 178 SER A O 1
ATOM 1374 N N . LEU A 1 179 ? -26.471 -7.909 -0.106 1.00 48.47 179 LEU A N 1
ATOM 1375 C CA . LEU A 1 179 ? -26.779 -9.048 0.765 1.00 48.47 179 LEU A CA 1
ATOM 1376 C C . LEU A 1 179 ? -26.439 -10.401 0.130 1.00 48.47 179 LEU A C 1
ATOM 1378 O O . LEU A 1 179 ? -26.021 -11.314 0.838 1.00 48.47 179 LEU A O 1
ATOM 1382 N N . ALA A 1 180 ? -26.517 -10.505 -1.199 1.00 42.78 180 ALA A N 1
ATOM 1383 C CA . ALA A 1 180 ? -26.127 -11.708 -1.940 1.00 42.78 180 ALA A CA 1
ATOM 1384 C C . ALA A 1 180 ? -24.621 -12.038 -1.835 1.00 42.78 180 ALA A C 1
ATOM 1386 O O . ALA A 1 180 ? -24.189 -13.150 -2.123 1.00 42.78 180 ALA A O 1
ATOM 1387 N N . THR A 1 181 ? -23.792 -11.078 -1.413 1.00 45.56 181 THR A N 1
ATOM 1388 C CA . THR A 1 181 ? -22.390 -11.324 -1.058 1.00 45.56 181 THR A CA 1
ATOM 1389 C C . THR A 1 181 ? -22.310 -11.447 0.460 1.00 45.56 181 THR A C 1
ATOM 1391 O O . THR A 1 181 ? -22.661 -10.498 1.155 1.00 45.56 181 THR A O 1
ATOM 1394 N N . GLY A 1 182 ? -21.797 -12.565 0.988 1.00 42.38 182 GLY A N 1
ATOM 1395 C CA . GLY A 1 182 ? -21.693 -12.885 2.429 1.00 42.38 182 GLY A CA 1
ATOM 1396 C C . GLY A 1 182 ? -20.897 -11.909 3.320 1.00 42.38 182 GLY A C 1
ATOM 1397 O O . GLY A 1 182 ? -20.542 -12.242 4.445 1.00 42.38 182 GLY A O 1
ATOM 1398 N N . SER A 1 183 ? -20.625 -10.695 2.844 1.00 45.81 183 SER A N 1
ATOM 1399 C CA . SER A 1 183 ? -19.903 -9.622 3.519 1.00 45.81 183 SER A CA 1
ATOM 1400 C C . SER A 1 183 ? -20.695 -8.933 4.639 1.00 45.81 183 SER A C 1
ATOM 1402 O O . SER A 1 183 ? -20.050 -8.320 5.486 1.00 45.81 183 SER A O 1
ATOM 1404 N N . ARG A 1 184 ? -22.041 -8.990 4.682 1.00 43.75 184 ARG A N 1
ATOM 1405 C CA . ARG A 1 184 ? -22.799 -8.375 5.800 1.00 43.75 184 ARG A CA 1
ATOM 1406 C C . ARG A 1 184 ? -22.622 -9.133 7.118 1.00 43.75 184 ARG A C 1
ATOM 1408 O O . ARG A 1 184 ? -22.382 -8.505 8.141 1.00 43.75 184 ARG A O 1
ATOM 1415 N N . ARG A 1 185 ? -22.605 -10.469 7.069 1.00 42.56 185 ARG A N 1
ATOM 1416 C CA . ARG A 1 185 ? -22.587 -11.351 8.254 1.00 42.56 185 ARG A CA 1
ATOM 1417 C C . ARG A 1 185 ? -21.324 -11.234 9.122 1.00 42.56 185 ARG A C 1
ATOM 1419 O O . ARG A 1 185 ? -21.302 -11.733 10.239 1.00 42.56 185 ARG A O 1
ATOM 1426 N N . GLN A 1 186 ? -20.256 -10.612 8.614 1.00 40.06 186 GLN A N 1
ATOM 1427 C CA . GLN A 1 186 ? -18.998 -10.425 9.349 1.00 40.06 186 GLN A CA 1
ATOM 1428 C C . GLN A 1 186 ? -18.892 -9.052 10.033 1.00 40.06 186 GLN A C 1
ATOM 1430 O O . GLN A 1 186 ? -18.110 -8.913 10.965 1.00 40.06 186 GLN A O 1
ATOM 1435 N N . GLY A 1 187 ? -19.665 -8.045 9.604 1.00 49.16 187 GLY A N 1
ATOM 1436 C CA . GLY A 1 187 ? -19.576 -6.676 10.133 1.00 49.16 187 GLY A CA 1
ATOM 1437 C C . GLY A 1 187 ? -20.392 -6.419 11.403 1.00 49.16 187 GLY A C 1
ATOM 1438 O O . GLY A 1 187 ? -20.113 -5.453 12.107 1.00 49.16 187 GLY A O 1
ATOM 1439 N N . GLU A 1 188 ? -21.369 -7.277 11.711 1.00 59.31 188 GLU A N 1
ATOM 1440 C CA . GLU A 1 188 ? -22.310 -7.071 12.823 1.00 59.31 188 GLU A CA 1
ATOM 1441 C C . GLU A 1 188 ? -21.621 -7.121 14.190 1.00 59.31 188 GLU A C 1
ATOM 1443 O O . GLU A 1 188 ? -21.882 -6.262 15.018 1.00 59.31 188 GLU A O 1
ATOM 1448 N N . ILE A 1 189 ? -20.661 -8.027 14.417 1.00 61.53 189 ILE A N 1
ATOM 1449 C CA . ILE A 1 189 ? -19.987 -8.118 15.727 1.00 61.53 189 ILE A CA 1
ATOM 1450 C C . ILE A 1 189 ? -19.048 -6.934 15.995 1.00 61.53 189 ILE A C 1
ATOM 1452 O O . ILE A 1 189 ? -18.845 -6.546 17.142 1.00 61.53 189 ILE A O 1
ATOM 1456 N N . HIS A 1 190 ? -18.482 -6.330 14.945 1.00 57.31 190 HIS A N 1
ATOM 1457 C CA . HIS A 1 190 ? -17.518 -5.241 15.103 1.00 57.31 190 HIS A CA 1
ATOM 1458 C C . HIS A 1 190 ? -18.153 -3.948 15.606 1.00 57.31 190 HIS A C 1
ATOM 1460 O O . HIS A 1 190 ? -17.464 -3.174 16.264 1.00 57.31 190 HIS A O 1
ATOM 1466 N N . ALA A 1 191 ? -19.442 -3.726 15.332 1.00 62.31 191 ALA A N 1
ATOM 1467 C CA . ALA A 1 191 ? -20.187 -2.607 15.908 1.00 62.31 191 ALA A CA 1
ATOM 1468 C C . ALA A 1 191 ? -20.273 -2.715 17.439 1.00 62.31 191 ALA A C 1
ATOM 1470 O O . ALA A 1 191 ? -20.202 -1.704 18.130 1.00 62.31 191 ALA A O 1
ATOM 1471 N N . TYR A 1 192 ? -20.329 -3.944 17.956 1.00 68.12 192 TYR A N 1
ATOM 1472 C CA . TYR A 1 192 ? -20.403 -4.227 19.386 1.00 68.12 192 TYR A CA 1
ATOM 1473 C C . TYR A 1 192 ? -19.043 -4.468 20.033 1.00 68.12 192 TYR A C 1
ATOM 1475 O O . TYR A 1 192 ? -18.993 -4.540 21.248 1.00 68.12 192 TYR A O 1
ATOM 1483 N N . SER A 1 193 ? -17.948 -4.546 19.263 1.00 63.31 193 SER A N 1
ATOM 1484 C CA . SER A 1 193 ? -16.588 -4.901 19.716 1.00 63.31 193 SER A CA 1
ATOM 1485 C C . SER A 1 193 ? -16.091 -4.202 20.999 1.00 63.31 193 SER A C 1
ATOM 1487 O O . SER A 1 193 ? -15.461 -4.892 21.801 1.00 63.31 193 SER A O 1
ATOM 1489 N N . PRO A 1 194 ? -16.397 -2.914 21.279 1.00 68.62 194 PRO A N 1
ATOM 1490 C CA . PRO A 1 194 ? -15.979 -2.270 22.530 1.00 68.62 194 PRO A CA 1
ATOM 1491 C C . PRO A 1 194 ? -16.573 -2.912 23.796 1.00 68.62 194 PRO A C 1
ATOM 1493 O O . PRO A 1 194 ? -15.928 -2.922 24.842 1.00 68.62 194 PRO A O 1
ATOM 1496 N N . TYR A 1 195 ? -17.786 -3.467 23.713 1.00 76.38 195 TYR A N 1
ATOM 1497 C CA . TYR A 1 195 ? -18.497 -4.045 24.855 1.00 76.38 195 TYR A CA 1
ATOM 1498 C C . TYR A 1 195 ? -17.902 -5.385 25.340 1.00 76.38 195 TYR A C 1
ATOM 1500 O O . TYR A 1 195 ? -17.478 -5.447 26.496 1.00 76.38 195 TYR A O 1
ATOM 1508 N N . PRO A 1 196 ? -17.763 -6.444 24.506 1.00 73.62 196 PRO A N 1
ATOM 1509 C CA . PRO A 1 196 ? -17.097 -7.670 24.924 1.00 73.62 196 PRO A CA 1
ATOM 1510 C C . PRO A 1 196 ? -15.643 -7.429 25.316 1.00 73.62 196 PRO A C 1
ATOM 1512 O O . PRO A 1 196 ? -15.152 -8.132 26.186 1.00 73.62 196 PRO A O 1
ATOM 1515 N N . GLN A 1 197 ? -14.963 -6.440 24.728 1.00 71.06 197 GLN A N 1
ATOM 1516 C CA . GLN A 1 197 ? -13.602 -6.068 25.115 1.00 71.06 197 GLN A CA 1
ATOM 1517 C C . GLN A 1 197 ? -13.536 -5.558 26.564 1.00 71.06 197 GLN A C 1
ATOM 1519 O O . GLN A 1 197 ? -12.693 -6.006 27.339 1.00 71.06 197 GLN A O 1
ATOM 1524 N N . ARG A 1 198 ? -14.449 -4.658 26.950 1.00 73.56 198 ARG A N 1
ATOM 1525 C CA . ARG A 1 198 ? -14.539 -4.134 28.319 1.00 73.56 198 ARG A CA 1
ATOM 1526 C C . ARG A 1 198 ? -14.863 -5.244 29.320 1.00 73.56 198 ARG A C 1
ATOM 1528 O O . ARG A 1 198 ? -14.124 -5.434 30.279 1.00 73.56 198 ARG A O 1
ATOM 1535 N N . ARG A 1 199 ? -15.896 -6.042 29.036 1.00 79.50 199 ARG A N 1
ATOM 1536 C CA . ARG A 1 199 ? -16.316 -7.181 29.873 1.00 79.50 199 ARG A CA 1
ATOM 1537 C C . ARG A 1 199 ? -15.213 -8.232 30.016 1.00 79.50 199 ARG A C 1
ATOM 1539 O O . ARG A 1 199 ? -15.058 -8.832 31.075 1.00 79.50 199 ARG A O 1
ATOM 1546 N N . TRP A 1 200 ? -14.414 -8.427 28.970 1.00 73.50 200 TRP A N 1
ATOM 1547 C CA . TRP A 1 200 ? -13.246 -9.303 29.000 1.00 73.50 200 TRP A CA 1
ATOM 1548 C C . TRP A 1 200 ? -12.157 -8.790 29.945 1.00 73.50 200 TRP A C 1
ATOM 1550 O O . TRP A 1 200 ? -11.601 -9.568 30.718 1.00 73.50 200 TRP A O 1
ATOM 1560 N N . ASN A 1 201 ? -11.875 -7.485 29.915 1.00 68.19 201 ASN A N 1
ATOM 1561 C CA . ASN A 1 201 ? -10.921 -6.849 30.825 1.00 68.19 201 ASN A CA 1
ATOM 1562 C C . ASN A 1 201 ? -11.428 -6.831 32.281 1.00 68.19 201 ASN A C 1
ATOM 1564 O O . ASN A 1 201 ? -10.623 -6.896 33.202 1.00 68.19 201 ASN A O 1
ATOM 1568 N N . GLU A 1 202 ? -12.747 -6.837 32.488 1.00 78.50 202 GLU A N 1
ATOM 1569 C CA . GLU A 1 202 ? -13.405 -7.049 33.789 1.00 78.50 202 GLU A CA 1
ATOM 1570 C C . GLU A 1 202 ? -13.390 -8.526 34.252 1.00 78.50 202 GLU A C 1
ATOM 1572 O O . GLU A 1 202 ? -13.891 -8.843 35.328 1.00 78.50 202 GLU A O 1
ATOM 1577 N N . GLY A 1 203 ? -12.834 -9.453 33.458 1.00 73.38 203 GLY A N 1
ATOM 1578 C CA . GLY A 1 203 ? -12.694 -10.872 33.810 1.00 73.38 203 GLY A CA 1
ATOM 1579 C C . GLY A 1 203 ? -13.824 -11.790 33.324 1.00 73.38 203 GLY A C 1
ATOM 1580 O O . GLY A 1 203 ? -13.787 -12.997 33.580 1.00 73.38 203 GLY A O 1
ATOM 1581 N N . CYS A 1 204 ? -14.811 -11.283 32.576 1.00 69.56 204 CYS A N 1
ATOM 1582 C CA . CYS A 1 204 ? -15.838 -12.126 31.960 1.00 69.56 204 CYS A CA 1
ATOM 1583 C C . CYS A 1 204 ? -15.259 -12.881 30.753 1.00 69.56 204 CYS A C 1
ATOM 1585 O O . CYS A 1 204 ? -15.120 -12.341 29.656 1.00 69.56 204 CYS A O 1
ATOM 1587 N N . THR A 1 205 ? -14.939 -14.162 30.949 1.00 68.12 205 THR A N 1
ATOM 1588 C CA . THR A 1 205 ? -14.327 -15.028 29.920 1.00 68.12 205 THR A CA 1
ATOM 1589 C C . THR A 1 205 ? -15.313 -15.976 29.227 1.00 68.12 205 THR A C 1
ATOM 1591 O O . THR A 1 205 ? -14.943 -16.659 28.259 1.00 68.12 205 THR A O 1
ATOM 1594 N N . ASP A 1 206 ? -16.572 -16.004 29.680 1.00 81.38 206 ASP A N 1
ATOM 1595 C CA . ASP A 1 206 ? -17.629 -16.838 29.112 1.00 81.38 206 ASP A CA 1
ATOM 1596 C C . ASP A 1 206 ? -18.282 -16.189 27.880 1.00 81.38 206 ASP A C 1
ATOM 1598 O O . ASP A 1 206 ? -18.974 -15.174 27.949 1.00 81.38 206 ASP A O 1
ATOM 1602 N N . ALA A 1 207 ? -18.100 -16.834 26.727 1.00 76.06 207 ALA A N 1
ATOM 1603 C CA . ALA A 1 207 ? -18.673 -16.401 25.457 1.00 76.06 207 ALA A CA 1
ATOM 1604 C C . ALA A 1 207 ? -20.200 -16.582 25.374 1.00 76.06 207 ALA A C 1
ATOM 1606 O O . ALA A 1 207 ? -20.813 -15.994 24.487 1.00 76.06 207 ALA A O 1
ATOM 1607 N N . ALA A 1 208 ? -20.813 -17.416 26.226 1.00 80.94 208 ALA A N 1
ATOM 1608 C CA . ALA A 1 208 ? -22.270 -17.538 26.302 1.00 80.94 208 ALA A CA 1
ATOM 1609 C C . ALA A 1 208 ? -22.875 -16.277 26.913 1.00 80.94 208 ALA A C 1
ATOM 1611 O O . ALA A 1 208 ? -23.717 -15.642 26.288 1.00 80.94 208 ALA A O 1
ATOM 1612 N N . ARG A 1 209 ? -22.354 -15.877 28.074 1.00 83.38 209 ARG A N 1
ATOM 1613 C CA . ARG A 1 209 ? -22.746 -14.653 28.765 1.00 83.38 209 ARG A CA 1
ATOM 1614 C C . ARG A 1 209 ? -22.548 -13.403 27.903 1.00 83.38 209 ARG A C 1
ATOM 1616 O O . ARG A 1 209 ? -23.479 -12.626 27.745 1.00 83.38 209 ARG A O 1
ATOM 1623 N N . LEU A 1 210 ? -21.385 -13.264 27.260 1.00 84.31 210 LEU A N 1
ATOM 1624 C CA . LEU A 1 210 ? -21.121 -12.144 26.345 1.00 84.31 210 LEU A CA 1
ATOM 1625 C C . LEU A 1 210 ? -22.073 -12.123 25.141 1.00 84.31 210 LEU A C 1
ATOM 1627 O O . LEU A 1 210 ? -22.397 -11.055 24.636 1.00 84.31 210 LEU A O 1
ATOM 1631 N N . HIS A 1 211 ? -22.498 -13.290 24.647 1.00 84.12 211 HIS A N 1
ATOM 1632 C CA . HIS A 1 211 ? -23.438 -13.362 23.529 1.00 84.12 211 HIS A CA 1
ATOM 1633 C C . HIS A 1 211 ? -24.828 -12.885 23.944 1.00 84.12 211 HIS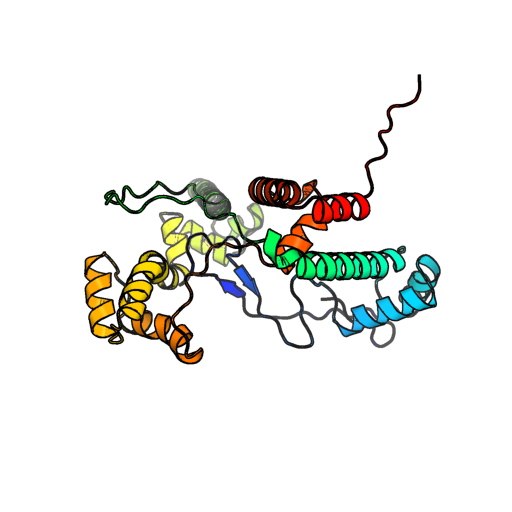 A C 1
ATOM 1635 O O . HIS A 1 211 ? -25.384 -12.062 23.228 1.00 84.12 211 HIS A O 1
ATOM 1641 N N . THR A 1 212 ? -25.330 -13.313 25.105 1.00 84.56 212 THR A N 1
ATOM 1642 C CA . THR A 1 212 ? -26.608 -12.833 25.651 1.00 84.56 212 THR A CA 1
ATOM 1643 C C . THR A 1 212 ? -26.587 -11.319 25.867 1.00 84.56 212 THR A C 1
ATOM 1645 O O . THR A 1 212 ? -27.438 -10.621 25.326 1.00 84.56 212 THR A O 1
ATOM 1648 N N . GLU A 1 213 ? -25.555 -10.806 26.547 1.00 85.25 213 GLU A N 1
ATOM 1649 C CA . GLU A 1 213 ? -25.406 -9.373 26.844 1.00 85.25 213 GLU A CA 1
ATOM 1650 C C . GLU A 1 213 ? -25.338 -8.516 25.558 1.00 85.25 213 GLU A C 1
ATOM 1652 O O . GLU A 1 213 ? -25.918 -7.438 25.471 1.00 85.25 213 GLU A O 1
ATOM 1657 N N . ILE A 1 214 ? -24.662 -8.997 24.509 1.00 83.62 214 ILE A N 1
ATOM 1658 C CA . ILE A 1 214 ? -24.554 -8.268 23.233 1.00 83.62 214 ILE A CA 1
ATOM 1659 C C . ILE A 1 214 ? -25.818 -8.432 22.375 1.00 83.62 214 ILE A C 1
ATOM 1661 O O . ILE A 1 214 ? -26.162 -7.534 21.603 1.00 83.62 214 ILE A O 1
ATOM 1665 N N . SER A 1 215 ? -26.536 -9.548 22.505 1.00 81.50 215 SER A N 1
ATOM 1666 C CA . SER A 1 215 ? -27.831 -9.746 21.851 1.00 81.50 215 SER A CA 1
ATOM 1667 C C . SER A 1 215 ? -28.919 -8.838 22.424 1.00 81.50 215 SER A C 1
ATOM 1669 O O . SER A 1 215 ? -29.724 -8.333 21.646 1.00 81.50 215 SER A O 1
ATOM 1671 N N . GLU A 1 216 ? -28.890 -8.536 23.724 1.00 81.00 216 GLU A N 1
ATOM 1672 C CA . GLU A 1 216 ? -29.742 -7.505 24.342 1.00 81.00 216 GLU A CA 1
ATOM 1673 C C . GLU A 1 216 ? -29.461 -6.102 23.773 1.00 81.00 216 GLU A C 1
ATOM 1675 O O . GLU A 1 216 ? -30.377 -5.304 23.599 1.00 81.00 216 GLU A O 1
ATOM 1680 N N . LEU A 1 217 ? -28.215 -5.832 23.363 1.00 75.69 217 LEU A N 1
ATOM 1681 C CA . LEU A 1 217 ? -27.816 -4.611 22.646 1.00 75.69 217 LEU A CA 1
ATOM 1682 C C . LEU A 1 217 ? -28.177 -4.631 21.141 1.00 75.69 217 LEU A C 1
ATOM 1684 O O . LEU A 1 217 ? -27.797 -3.728 20.390 1.00 75.69 217 LEU A O 1
ATOM 1688 N N . GLY A 1 218 ? -28.899 -5.653 20.671 1.00 74.69 218 GLY A N 1
ATOM 1689 C CA . GLY A 1 218 ? -29.399 -5.759 19.295 1.00 74.69 218 GLY A CA 1
ATOM 1690 C C . GLY A 1 218 ? -28.530 -6.588 18.343 1.00 74.69 218 GLY A C 1
ATOM 1691 O O . GLY A 1 218 ? -28.741 -6.556 17.129 1.00 74.69 218 GLY A O 1
ATOM 1692 N N . PHE A 1 219 ? -27.553 -7.344 18.847 1.00 75.75 219 PHE A N 1
ATOM 1693 C CA . PHE A 1 219 ? -26.752 -8.234 18.009 1.00 75.75 219 PHE A CA 1
ATOM 1694 C C . PHE A 1 219 ? -27.499 -9.516 17.629 1.00 75.75 219 PHE A C 1
ATOM 1696 O O . PHE A 1 219 ? -27.835 -10.352 18.470 1.00 75.75 219 PHE A O 1
ATOM 1703 N N . THR A 1 220 ? -27.655 -9.728 16.325 1.00 67.44 220 THR A N 1
ATOM 1704 C CA . THR A 1 220 ? -28.346 -10.883 15.729 1.00 67.44 220 THR A CA 1
ATOM 1705 C C . THR A 1 220 ? -27.403 -12.016 15.301 1.00 67.44 220 THR A C 1
ATOM 1707 O O . THR A 1 220 ? -27.832 -13.006 14.705 1.00 67.44 220 THR A O 1
ATOM 1710 N N . GLY A 1 221 ? -26.101 -11.898 15.578 1.00 73.94 221 GLY A N 1
ATOM 1711 C CA . GLY A 1 221 ? -25.111 -12.890 15.167 1.00 73.94 221 GLY A CA 1
ATOM 1712 C C . GLY A 1 221 ? -24.990 -14.088 16.117 1.00 73.94 221 GLY A C 1
ATOM 1713 O O . GLY A 1 221 ? -25.507 -14.111 17.230 1.00 73.94 221 GLY A O 1
ATOM 1714 N N . SER A 1 222 ? -24.265 -15.119 15.673 1.00 77.12 222 SER A N 1
ATOM 1715 C CA . SER A 1 222 ? -24.134 -16.378 16.422 1.00 77.12 222 SER A CA 1
ATOM 1716 C C . SER A 1 222 ? -23.158 -16.300 17.608 1.00 77.12 222 SER A C 1
ATOM 1718 O O . SER A 1 222 ? -22.110 -15.651 17.522 1.00 77.12 222 SER A O 1
ATOM 1720 N N . LYS A 1 223 ? -23.396 -17.114 18.647 1.00 75.38 223 LYS A N 1
ATOM 1721 C CA . LYS A 1 223 ? -22.454 -17.362 19.760 1.00 75.38 223 LYS A CA 1
ATOM 1722 C C . LYS A 1 223 ? -21.046 -17.757 19.288 1.00 75.38 223 LYS A C 1
ATOM 1724 O O . LYS A 1 223 ? -20.046 -17.401 19.908 1.00 75.38 223 LYS A O 1
ATOM 1729 N N . ARG A 1 224 ? -20.927 -18.462 18.154 1.00 72.81 224 ARG A N 1
ATOM 1730 C CA . ARG A 1 224 ? -19.630 -18.841 17.558 1.00 72.81 224 ARG A CA 1
ATOM 1731 C C . ARG A 1 224 ? -18.834 -17.620 17.086 1.00 72.81 224 ARG A C 1
ATOM 1733 O O . ARG A 1 224 ? -17.608 -17.626 17.176 1.00 72.81 224 ARG A O 1
ATOM 1740 N N . THR A 1 225 ? -19.517 -16.577 16.619 1.00 70.81 225 THR A N 1
ATOM 1741 C CA . THR A 1 225 ? -18.914 -15.295 16.233 1.00 70.81 225 THR A CA 1
ATOM 1742 C C . THR A 1 225 ? -18.343 -14.587 17.461 1.00 70.81 225 THR A C 1
ATOM 1744 O O . THR A 1 225 ? -17.182 -14.182 17.441 1.00 70.81 225 THR A O 1
ATOM 1747 N N . VAL A 1 226 ? -19.113 -14.547 18.557 1.00 72.88 226 VAL A N 1
ATOM 1748 C CA . VAL A 1 226 ? -18.683 -13.976 19.846 1.00 72.88 226 VAL A CA 1
ATOM 1749 C C . VAL A 1 226 ? -17.534 -14.759 20.460 1.00 72.88 226 VAL A C 1
ATOM 1751 O O . VAL A 1 226 ? -16.643 -14.153 21.025 1.00 72.88 226 VAL A O 1
ATOM 1754 N N . ARG A 1 227 ? -17.480 -16.087 20.298 1.00 71.81 227 ARG A N 1
ATOM 1755 C CA . ARG A 1 227 ? -16.363 -16.919 20.780 1.00 71.81 227 ARG A CA 1
ATOM 1756 C C . ARG A 1 227 ? -15.071 -16.732 19.977 1.00 71.81 227 ARG A C 1
ATOM 1758 O O . ARG A 1 227 ? -13.991 -16.822 20.559 1.00 71.81 227 ARG A O 1
ATOM 1765 N N . ARG A 1 228 ? -15.170 -16.499 18.662 1.00 68.25 228 ARG A N 1
ATOM 1766 C CA . ARG A 1 228 ? -14.012 -16.309 17.769 1.00 68.25 228 ARG A CA 1
ATOM 1767 C C . ARG A 1 228 ? -13.291 -14.986 18.039 1.00 68.25 228 ARG A C 1
ATOM 1769 O O . ARG A 1 228 ? -12.069 -14.958 18.028 1.00 68.25 228 ARG A O 1
ATOM 1776 N N . HIS A 1 229 ? -14.032 -13.918 18.325 1.00 63.22 229 HIS A N 1
ATOM 1777 C CA . HIS A 1 229 ? -13.470 -12.583 18.550 1.00 63.22 229 HIS A CA 1
ATOM 1778 C C . HIS A 1 229 ? -12.430 -12.516 19.700 1.00 63.22 229 HIS A C 1
ATOM 1780 O O . HIS A 1 229 ? -11.314 -12.067 19.459 1.00 63.22 229 HIS A O 1
ATOM 1786 N N . PRO A 1 230 ? -12.685 -13.059 20.907 1.00 58.19 230 PRO A N 1
ATOM 1787 C CA . PRO A 1 230 ? -11.699 -13.124 21.980 1.00 58.19 230 PRO A CA 1
ATOM 1788 C C . PRO A 1 230 ? -10.661 -14.245 21.807 1.00 58.19 230 PRO A C 1
ATOM 1790 O O . PRO A 1 230 ? -9.682 -14.260 22.546 1.00 58.19 230 PRO A O 1
ATOM 1793 N N . GLN A 1 231 ? -10.812 -15.197 20.869 1.00 56.00 231 GLN A N 1
ATOM 1794 C CA . GLN A 1 231 ? -9.746 -16.182 20.592 1.00 56.00 231 GLN A CA 1
ATOM 1795 C C . GLN A 1 231 ? -8.486 -15.521 20.017 1.00 56.00 231 GLN A C 1
ATOM 1797 O O . GLN A 1 231 ? -7.385 -15.938 20.367 1.00 56.00 231 GLN A O 1
ATOM 1802 N N . GLU A 1 232 ? -8.638 -14.466 19.212 1.00 54.44 232 GLU A N 1
ATOM 1803 C CA . GLU A 1 232 ? -7.517 -13.648 18.725 1.00 54.44 232 GLU A CA 1
ATOM 1804 C C . GLU A 1 232 ? -6.782 -12.959 19.888 1.00 54.44 232 GLU A C 1
ATOM 1806 O O . GLU A 1 232 ? -5.555 -12.888 19.893 1.00 54.44 232 GLU A O 1
ATOM 1811 N N . ASN A 1 233 ? -7.518 -12.554 20.928 1.00 52.22 233 ASN A N 1
ATOM 1812 C CA . ASN A 1 233 ? -6.944 -11.972 22.140 1.00 52.22 233 ASN A CA 1
ATOM 1813 C C . ASN A 1 233 ? -6.255 -13.046 23.012 1.00 52.22 233 ASN A C 1
ATOM 1815 O O . ASN A 1 233 ? -5.124 -12.837 23.453 1.00 52.22 233 ASN A O 1
ATOM 1819 N N . ARG A 1 234 ? -6.861 -14.236 23.183 1.00 53.75 234 ARG A N 1
ATOM 1820 C CA . ARG A 1 234 ? -6.275 -15.370 23.938 1.00 53.75 234 ARG A CA 1
ATOM 1821 C C . ARG A 1 234 ? -4.924 -15.823 23.379 1.00 53.75 234 ARG A C 1
ATOM 1823 O O . ARG A 1 234 ? -4.016 -16.076 24.161 1.00 53.75 234 ARG A O 1
ATOM 1830 N N . ALA A 1 235 ? -4.778 -15.895 22.052 1.00 52.47 235 ALA A N 1
ATOM 1831 C CA . ALA A 1 235 ? -3.526 -16.305 21.405 1.00 52.47 235 ALA A CA 1
ATOM 1832 C C . ALA A 1 235 ? -2.339 -15.377 21.728 1.00 52.47 235 ALA A C 1
ATOM 1834 O O . ALA A 1 235 ? -1.190 -15.783 21.587 1.00 52.47 235 ALA A O 1
ATOM 1835 N N . SER A 1 236 ? -2.607 -14.146 22.177 1.00 52.31 236 SER A N 1
ATOM 1836 C CA . SER A 1 236 ? -1.575 -13.166 22.530 1.00 52.31 236 SER A CA 1
ATOM 1837 C C . SER A 1 236 ? -1.252 -13.085 24.029 1.00 52.31 236 SER A C 1
ATOM 1839 O O . SER A 1 236 ? -0.299 -12.396 24.391 1.00 52.31 236 SER A O 1
ATOM 1841 N N . GLY A 1 237 ? -2.010 -13.771 24.899 1.00 47.84 237 GLY A N 1
ATOM 1842 C CA . GLY A 1 237 ? -1.733 -13.882 26.342 1.00 47.84 237 GLY A CA 1
ATOM 1843 C C . GLY A 1 237 ? -1.752 -12.568 27.140 1.00 47.84 237 GLY A C 1
ATOM 1844 O O . GLY A 1 237 ? -1.365 -12.560 28.304 1.00 47.84 237 GLY A O 1
ATOM 1845 N N . LYS A 1 238 ? -2.181 -11.454 26.536 1.00 46.03 238 LYS A N 1
ATOM 1846 C CA . LYS A 1 238 ? -2.198 -10.112 27.135 1.00 46.03 238 LYS A CA 1
ATOM 1847 C C . LYS A 1 238 ? -3.626 -9.556 27.161 1.00 46.03 238 LYS A C 1
ATOM 1849 O O . LYS A 1 238 ? -4.410 -9.908 26.273 1.00 46.03 238 LYS A O 1
ATOM 1854 N N . PRO A 1 239 ? -3.976 -8.694 28.140 1.00 49.56 239 PRO A N 1
ATOM 1855 C CA . PRO A 1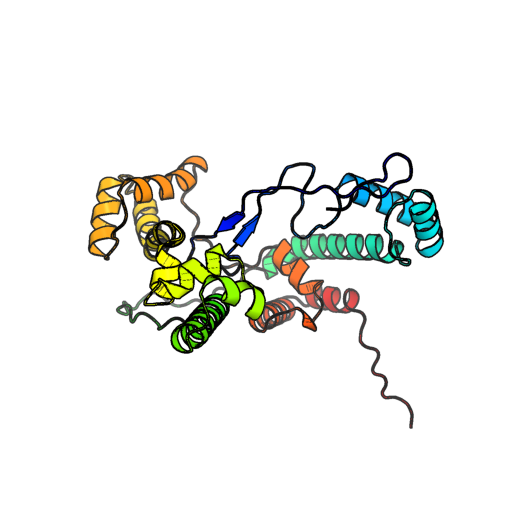 239 ? -5.234 -7.957 28.110 1.00 49.56 239 PRO A CA 1
ATOM 1856 C C . PRO A 1 239 ? -5.339 -7.218 26.780 1.00 49.56 239 PRO A C 1
ATOM 1858 O O . PRO A 1 239 ? -4.352 -6.704 26.243 1.00 49.56 239 PRO A O 1
ATOM 1861 N N . ALA A 1 240 ? -6.530 -7.267 26.202 1.00 46.50 240 ALA A N 1
ATOM 1862 C CA . ALA A 1 240 ? -6.732 -6.874 24.829 1.00 46.50 240 ALA A CA 1
ATOM 1863 C C . ALA A 1 240 ? -6.537 -5.346 24.733 1.00 46.50 240 ALA A C 1
ATOM 1865 O O . ALA A 1 240 ? -7.249 -4.607 25.415 1.00 46.50 240 ALA A O 1
ATOM 1866 N N . PRO A 1 241 ? -5.546 -4.855 23.961 1.00 49.75 241 PRO A N 1
ATOM 1867 C CA . PRO A 1 241 ? -5.147 -3.459 24.042 1.00 49.75 241 PRO A CA 1
ATOM 1868 C C . PRO A 1 241 ? -6.293 -2.568 23.568 1.00 49.75 241 PRO A C 1
ATOM 1870 O O . PRO A 1 241 ? -6.771 -2.738 22.442 1.00 49.75 241 PRO A O 1
ATOM 1873 N N . ASP A 1 242 ? -6.684 -1.588 24.386 1.00 47.38 242 ASP A N 1
ATOM 1874 C CA . ASP A 1 242 ? -7.296 -0.371 23.864 1.00 47.38 242 ASP A CA 1
ATOM 1875 C C . ASP A 1 242 ? -6.270 0.203 22.900 1.00 47.38 242 ASP A C 1
ATOM 1877 O O . ASP A 1 242 ? -5.197 0.642 23.306 1.00 47.38 242 ASP A O 1
ATOM 1881 N N . LYS A 1 243 ? -6.512 0.090 21.596 1.00 49.50 243 LYS A N 1
ATOM 1882 C CA . LYS A 1 243 ? -5.658 0.761 20.624 1.00 49.50 243 LYS A CA 1
ATOM 1883 C C . LYS A 1 243 ? -6.185 2.187 20.513 1.00 49.50 243 LYS A C 1
ATOM 1885 O O . LYS A 1 243 ? -7.158 2.380 19.777 1.00 49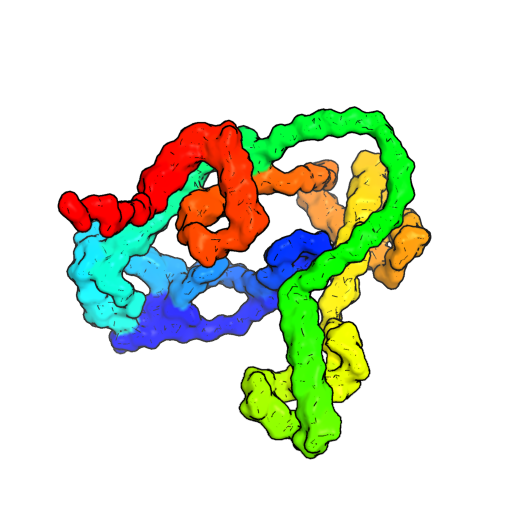.50 243 LYS A O 1
ATOM 1890 N N . PRO A 1 244 ? -5.574 3.197 21.166 1.00 48.84 244 PRO A N 1
ATOM 1891 C CA . PRO A 1 244 ? -5.757 4.555 20.690 1.00 48.84 244 PRO A CA 1
ATOM 1892 C C . PRO A 1 244 ? -5.353 4.590 19.210 1.00 48.84 244 PRO A C 1
ATOM 1894 O O . PRO A 1 244 ? -4.489 3.827 18.762 1.00 48.84 244 PRO A O 1
ATOM 1897 N N . LYS A 1 245 ? -6.003 5.449 18.423 1.00 58.22 245 LYS A N 1
ATOM 1898 C CA . LYS A 1 245 ? -5.749 5.623 16.983 1.00 58.22 245 LYS A CA 1
ATOM 1899 C C . LYS A 1 245 ? -4.402 6.330 16.742 1.00 58.22 245 LYS A C 1
ATOM 1901 O O . LYS A 1 245 ? -4.354 7.335 16.045 1.00 58.22 245 LYS A O 1
ATOM 1906 N N . THR A 1 246 ? -3.304 5.843 17.314 1.00 64.81 246 THR A N 1
ATOM 1907 C CA . THR A 1 246 ? -1.983 6.446 17.121 1.00 64.81 246 THR A CA 1
ATOM 1908 C C . THR A 1 246 ? -1.470 6.179 15.710 1.00 64.81 246 THR A C 1
ATOM 1910 O O . THR A 1 246 ? -1.715 5.128 15.101 1.00 64.81 246 THR A O 1
ATOM 1913 N N . LEU A 1 247 ? -0.774 7.166 15.146 1.00 77.75 247 LEU A N 1
ATOM 1914 C CA . LEU A 1 247 ? -0.126 7.007 13.853 1.00 77.75 247 LEU A CA 1
ATOM 1915 C C . LEU A 1 247 ? 1.019 5.998 13.995 1.00 77.75 247 LEU A C 1
ATOM 1917 O O . LEU A 1 247 ? 1.882 6.128 14.854 1.00 77.75 247 LEU A O 1
ATOM 1921 N N . THR A 1 248 ? 1.043 4.977 13.138 1.00 82.00 248 THR A N 1
ATOM 1922 C CA . THR A 1 248 ? 2.189 4.054 13.086 1.00 82.00 248 THR A CA 1
ATOM 1923 C C . THR A 1 248 ? 3.364 4.708 12.361 1.00 82.00 248 THR A C 1
ATOM 1925 O O . THR A 1 248 ? 3.129 5.499 11.445 1.00 82.00 248 THR A O 1
ATOM 1928 N N . VAL A 1 249 ? 4.602 4.310 12.688 1.00 81.56 249 VAL A N 1
ATOM 1929 C CA . VAL A 1 249 ? 5.836 4.759 12.003 1.00 81.56 249 VAL A CA 1
ATOM 1930 C C . VAL A 1 249 ? 5.669 4.676 10.488 1.00 81.56 249 VAL A C 1
ATOM 1932 O O . VAL A 1 249 ? 5.772 5.677 9.794 1.00 81.56 249 VAL A O 1
ATOM 1935 N N . ARG A 1 250 ? 5.248 3.514 9.983 1.00 78.06 250 ARG A N 1
ATOM 1936 C CA . ARG A 1 250 ? 5.033 3.281 8.551 1.00 78.06 250 ARG A CA 1
ATOM 1937 C C . ARG A 1 250 ? 3.964 4.190 7.935 1.00 78.06 250 ARG A C 1
ATOM 1939 O O . ARG A 1 250 ? 4.082 4.577 6.776 1.00 78.06 250 ARG A O 1
ATOM 1946 N N . THR A 1 251 ? 2.900 4.506 8.679 1.00 81.31 251 THR A N 1
ATOM 1947 C CA . THR A 1 251 ? 1.874 5.454 8.214 1.00 81.31 251 THR A CA 1
ATOM 1948 C C . THR A 1 251 ? 2.440 6.871 8.153 1.00 81.31 251 THR A C 1
ATOM 1950 O O . THR A 1 251 ? 2.201 7.552 7.165 1.00 81.31 251 THR A O 1
ATOM 1953 N N . ALA A 1 252 ? 3.206 7.301 9.157 1.00 86.50 252 ALA A N 1
ATOM 1954 C CA . ALA A 1 252 ? 3.840 8.618 9.176 1.00 86.50 252 ALA A CA 1
ATOM 1955 C C . ALA A 1 252 ? 4.909 8.764 8.081 1.00 86.50 252 ALA A C 1
ATOM 1957 O O . ALA A 1 252 ? 4.874 9.738 7.336 1.00 86.50 252 ALA A O 1
ATOM 1958 N N . THR A 1 253 ? 5.769 7.759 7.886 1.00 86.12 253 THR A N 1
ATOM 1959 C CA . THR A 1 253 ? 6.718 7.704 6.762 1.00 86.12 253 THR A CA 1
ATOM 1960 C C . THR A 1 253 ? 6.002 7.852 5.425 1.00 86.12 253 THR A C 1
ATOM 1962 O O . THR A 1 253 ? 6.437 8.632 4.587 1.00 86.12 253 THR A O 1
ATOM 1965 N N . TRP A 1 254 ? 4.883 7.143 5.232 1.00 88.12 254 TRP A N 1
ATOM 1966 C CA . TRP A 1 254 ? 4.088 7.264 4.012 1.00 88.12 254 TRP A CA 1
ATOM 1967 C C . TRP A 1 254 ? 3.489 8.664 3.838 1.00 88.12 254 TRP A C 1
ATOM 1969 O O . TRP A 1 254 ? 3.493 9.168 2.724 1.00 88.12 254 TRP A O 1
ATOM 1979 N N . LEU A 1 255 ? 3.000 9.314 4.901 1.00 87.31 255 LEU A N 1
ATOM 1980 C CA . LEU A 1 255 ? 2.477 10.686 4.812 1.00 87.31 255 LEU A CA 1
ATOM 1981 C C . LEU A 1 255 ? 3.563 11.684 4.379 1.00 87.31 255 LEU A C 1
ATOM 1983 O O . LEU A 1 255 ? 3.304 12.538 3.535 1.00 87.31 255 LEU A O 1
ATOM 1987 N N . ILE A 1 256 ? 4.774 11.539 4.924 1.00 87.69 256 ILE A N 1
ATOM 1988 C CA . ILE A 1 256 ? 5.930 12.395 4.623 1.00 87.69 256 ILE A CA 1
ATOM 1989 C C . ILE A 1 256 ? 6.367 12.226 3.162 1.00 87.69 256 ILE A C 1
ATOM 1991 O O . ILE A 1 256 ? 6.506 13.212 2.439 1.00 87.69 256 ILE A O 1
ATOM 1995 N N . THR A 1 257 ? 6.510 10.980 2.702 1.00 84.75 257 THR A N 1
ATOM 1996 C CA . THR A 1 257 ? 7.019 10.668 1.356 1.00 84.75 257 THR A CA 1
ATOM 1997 C C . THR A 1 257 ? 5.940 10.614 0.271 1.00 84.75 257 THR A C 1
ATOM 1999 O O . THR A 1 257 ? 6.257 10.454 -0.901 1.00 84.75 257 THR A O 1
ATOM 2002 N N . SER A 1 258 ? 4.654 10.751 0.591 1.00 84.00 258 SER A N 1
ATOM 2003 C CA . SER A 1 258 ? 3.613 10.815 -0.446 1.00 84.00 258 SER A CA 1
ATOM 2004 C C . SER A 1 258 ? 3.570 12.184 -1.117 1.00 84.00 258 SER A C 1
ATOM 2006 O O . SER A 1 258 ? 3.720 13.213 -0.454 1.00 84.00 258 SER A O 1
ATOM 2008 N N . HIS A 1 259 ? 3.314 12.188 -2.430 1.00 78.94 259 HIS A N 1
ATOM 2009 C CA . HIS A 1 259 ? 3.052 13.415 -3.184 1.00 78.94 259 HIS A CA 1
ATOM 2010 C C . HIS A 1 259 ? 1.793 14.111 -2.635 1.00 78.94 259 HIS A C 1
ATOM 2012 O O . HIS A 1 259 ? 0.806 13.408 -2.378 1.00 78.94 259 HIS A O 1
ATOM 2018 N N . PRO A 1 260 ? 1.795 15.448 -2.464 1.00 76.38 260 PRO A N 1
ATOM 2019 C CA . PRO A 1 260 ? 0.657 16.198 -1.927 1.00 76.38 260 PRO A CA 1
ATOM 2020 C C . PRO A 1 260 ? -0.661 15.902 -2.657 1.00 76.38 260 PRO A C 1
ATOM 2022 O O . PRO A 1 260 ? -1.658 15.617 -2.002 1.00 76.38 260 PRO A O 1
ATOM 2025 N N . ASP A 1 261 ? -0.637 15.822 -3.987 1.00 73.25 261 ASP A N 1
ATOM 2026 C CA . ASP A 1 261 ? -1.820 15.547 -4.826 1.00 73.25 261 ASP A CA 1
ATOM 2027 C C . ASP A 1 261 ? -2.478 14.176 -4.596 1.00 73.25 261 ASP A C 1
ATOM 2029 O O . ASP A 1 261 ? -3.571 13.901 -5.092 1.00 73.25 261 ASP A O 1
ATOM 2033 N N . HIS A 1 262 ? -1.806 13.266 -3.890 1.00 72.19 262 HIS A N 1
ATOM 2034 C CA . HIS A 1 262 ? -2.314 11.924 -3.605 1.00 72.19 262 HIS A CA 1
ATOM 2035 C C . HIS A 1 262 ? -2.812 11.764 -2.162 1.00 72.19 262 HIS A C 1
ATOM 2037 O O . HIS A 1 262 ? -3.276 10.678 -1.799 1.00 72.19 262 HIS A O 1
ATOM 2043 N N . LEU A 1 263 ? -2.717 12.815 -1.341 1.00 77.38 263 LEU A N 1
ATOM 2044 C CA . LEU A 1 263 ? -3.204 12.828 0.034 1.00 77.38 263 LEU A CA 1
ATOM 2045 C C . LEU A 1 263 ? -4.657 13.315 0.074 1.00 77.38 263 LEU A C 1
ATOM 2047 O O . LEU A 1 263 ? -4.993 14.378 -0.436 1.00 77.38 263 LEU A O 1
ATOM 2051 N N . ASP A 1 264 ? -5.531 12.531 0.706 1.00 74.94 264 ASP A N 1
ATOM 2052 C CA . ASP A 1 264 ? -6.888 12.971 1.023 1.00 74.94 264 ASP A CA 1
ATOM 2053 C C . ASP A 1 264 ? -6.872 13.982 2.177 1.00 74.94 264 ASP A C 1
ATOM 2055 O O . ASP A 1 264 ? -5.963 13.979 3.009 1.00 74.94 264 ASP A O 1
ATOM 2059 N N . GLU A 1 265 ? -7.914 14.809 2.282 1.00 73.50 265 GLU A N 1
ATOM 2060 C CA . GLU A 1 265 ? -8.025 15.876 3.292 1.00 73.50 265 GLU A CA 1
ATOM 2061 C C . GLU A 1 265 ? -7.713 15.392 4.717 1.00 73.50 265 GLU A C 1
ATOM 2063 O O . GLU A 1 265 ? -7.015 16.056 5.482 1.00 73.50 265 GLU A O 1
ATOM 2068 N N . ARG A 1 266 ? -8.156 14.180 5.072 1.00 74.56 266 ARG A N 1
ATOM 2069 C CA . ARG A 1 266 ? -7.891 13.576 6.387 1.00 74.56 266 ARG A CA 1
ATOM 2070 C C . ARG A 1 266 ? -6.415 13.259 6.599 1.00 74.56 266 ARG A C 1
ATOM 2072 O O . ARG A 1 266 ? -5.910 13.444 7.706 1.00 74.56 266 ARG A O 1
ATOM 2079 N N . SER A 1 267 ? -5.735 12.743 5.580 1.00 77.31 267 SER A N 1
ATOM 2080 C CA . SER A 1 267 ? -4.299 12.459 5.637 1.00 77.31 267 SER A CA 1
ATOM 2081 C C . SER A 1 267 ? -3.481 13.745 5.639 1.00 77.31 267 SER A C 1
ATOM 2083 O O . SER A 1 267 ? -2.513 13.830 6.390 1.00 77.31 267 SER A O 1
ATOM 2085 N N . THR A 1 268 ? -3.914 14.768 4.899 1.00 82.56 268 THR A N 1
ATOM 2086 C CA . THR A 1 268 ? -3.313 16.110 4.913 1.00 82.56 268 THR A CA 1
ATOM 2087 C C . THR A 1 268 ? -3.420 16.756 6.292 1.00 82.56 268 THR A C 1
ATOM 2089 O O . THR A 1 268 ? -2.426 17.250 6.820 1.00 82.56 268 THR A O 1
ATOM 2092 N N . LEU A 1 269 ? -4.586 16.674 6.942 1.00 85.06 269 LEU A N 1
ATOM 2093 C CA . LEU A 1 269 ? -4.771 17.152 8.316 1.00 85.06 269 LEU A CA 1
ATOM 2094 C C . LEU A 1 269 ? -3.905 16.382 9.321 1.00 85.06 269 LEU A C 1
ATOM 2096 O O . LEU A 1 269 ? -3.296 16.992 10.198 1.00 85.06 269 LEU A O 1
ATOM 2100 N N . LYS A 1 270 ? -3.812 15.052 9.191 1.00 84.81 270 LYS A N 1
ATOM 2101 C CA . LYS A 1 270 ? -2.931 14.223 10.033 1.00 84.81 270 LYS A CA 1
ATOM 2102 C C . LYS A 1 270 ? -1.461 14.595 9.857 1.00 84.81 270 LYS A C 1
ATOM 2104 O O . LYS A 1 270 ? -0.751 14.685 10.852 1.00 84.81 270 LYS A O 1
ATOM 2109 N N . LEU A 1 271 ? -1.022 14.829 8.619 1.00 87.38 271 LEU A N 1
ATOM 2110 C CA . LEU A 1 271 ? 0.334 15.283 8.324 1.00 87.38 271 LEU A CA 1
ATOM 2111 C C . LEU A 1 271 ? 0.582 16.661 8.945 1.00 87.38 271 LEU A C 1
ATOM 2113 O O . LEU A 1 271 ? 1.530 16.807 9.702 1.00 87.38 271 LEU A O 1
ATOM 2117 N N . LYS A 1 272 ? -0.311 17.635 8.740 1.00 87.44 272 LYS A N 1
ATOM 2118 C CA . LYS A 1 272 ? -0.181 18.978 9.329 1.00 87.44 272 LYS A CA 1
ATOM 2119 C C . LYS A 1 272 ? -0.087 18.936 10.860 1.00 87.44 272 LYS A C 1
ATOM 2121 O O . LYS A 1 272 ? 0.780 19.586 11.435 1.00 87.44 272 LYS A O 1
ATOM 2126 N N . LYS A 1 273 ? -0.933 18.134 11.521 1.00 87.81 273 LYS A N 1
ATOM 2127 C CA . LYS A 1 273 ? -0.868 17.922 12.978 1.00 87.81 273 LYS A CA 1
ATOM 2128 C C . LYS A 1 273 ? 0.449 17.277 13.417 1.00 87.81 273 LYS A C 1
ATOM 2130 O O . LYS A 1 273 ? 0.932 17.597 14.493 1.00 87.81 273 LYS A O 1
ATOM 2135 N N . LEU A 1 274 ? 1.009 16.367 12.619 1.00 87.25 274 LEU A N 1
ATOM 2136 C CA . LEU A 1 274 ? 2.285 15.717 12.920 1.00 87.25 274 LEU A CA 1
ATOM 2137 C C . LEU A 1 274 ? 3.459 16.702 12.829 1.00 87.25 274 LEU A C 1
ATOM 2139 O O . LEU A 1 274 ? 4.271 16.742 13.747 1.00 87.25 274 LEU A O 1
ATOM 2143 N N . LEU A 1 275 ? 3.520 17.509 11.766 1.00 87.19 275 LEU A N 1
ATOM 2144 C CA . LEU A 1 275 ? 4.602 18.482 11.559 1.00 87.19 275 LEU A CA 1
ATOM 2145 C C . LEU A 1 275 ? 4.562 19.606 12.602 1.00 87.19 275 LEU A C 1
ATOM 2147 O O . LEU A 1 275 ? 5.596 19.988 13.132 1.00 87.19 275 LEU A O 1
ATOM 2151 N N . ALA A 1 276 ? 3.367 20.042 13.013 1.00 86.12 276 ALA A N 1
ATOM 2152 C CA . ALA A 1 276 ? 3.215 21.013 14.098 1.00 86.12 276 ALA A CA 1
ATOM 2153 C C . ALA A 1 276 ? 3.721 20.508 15.469 1.00 86.12 276 ALA A C 1
ATOM 2155 O O . ALA A 1 276 ? 3.983 21.316 16.354 1.00 86.12 276 ALA A O 1
ATOM 2156 N N . ARG A 1 277 ? 3.837 19.186 15.669 1.00 84.38 277 ARG A N 1
ATOM 2157 C CA . ARG A 1 277 ? 4.292 18.575 16.934 1.00 84.38 277 ARG A CA 1
ATOM 2158 C C . ARG A 1 277 ? 5.800 18.330 16.992 1.00 84.38 277 ARG A C 1
ATOM 2160 O O . ARG A 1 277 ? 6.313 18.126 18.087 1.00 84.38 277 ARG A O 1
ATOM 2167 N N . SER A 1 278 ? 6.491 18.265 15.853 1.00 83.94 278 SER A N 1
ATOM 2168 C CA . SER A 1 278 ? 7.931 17.982 15.796 1.00 83.94 278 SER A CA 1
ATOM 2169 C C . SER A 1 278 ? 8.584 18.769 14.658 1.00 83.94 278 SER A C 1
ATOM 2171 O O . SER A 1 278 ? 8.367 18.428 13.489 1.00 83.94 278 SER A O 1
ATOM 2173 N N . PRO A 1 279 ? 9.409 19.782 14.977 1.00 83.31 279 PRO A N 1
ATOM 2174 C CA . PRO A 1 279 ? 10.157 20.532 13.970 1.00 83.31 279 PRO A CA 1
ATOM 2175 C C . PRO A 1 279 ? 11.196 19.661 13.244 1.00 83.31 279 PRO A C 1
ATOM 2177 O O . PRO A 1 279 ? 11.533 19.926 12.093 1.00 83.31 279 PRO A O 1
ATOM 2180 N N . GLU A 1 280 ? 11.673 18.579 13.865 1.00 84.50 280 GLU A N 1
ATOM 2181 C CA . GLU A 1 280 ? 12.615 17.639 13.251 1.00 84.50 280 GLU A CA 1
ATOM 2182 C C . GLU A 1 280 ? 11.967 16.859 12.099 1.00 84.50 280 GLU A C 1
ATOM 2184 O O . GLU A 1 280 ? 12.587 16.656 11.053 1.00 84.50 280 GLU A O 1
ATOM 2189 N N . LEU A 1 281 ? 10.703 16.446 12.256 1.00 84.56 281 LEU A N 1
ATOM 2190 C CA . LEU A 1 281 ? 9.948 15.795 11.182 1.00 84.56 281 LEU A CA 1
ATOM 2191 C C . LEU A 1 281 ? 9.555 16.780 10.072 1.00 84.56 281 LEU A C 1
ATOM 2193 O O . LEU A 1 281 ? 9.490 16.372 8.910 1.00 84.56 281 LEU A O 1
ATOM 2197 N N . ASP A 1 282 ? 9.354 18.056 10.407 1.00 85.44 282 ASP A N 1
ATOM 2198 C CA . ASP A 1 282 ? 9.124 19.131 9.436 1.00 85.44 282 ASP A CA 1
ATOM 2199 C C . ASP A 1 282 ? 10.359 19.381 8.555 1.00 85.44 282 ASP A C 1
ATOM 2201 O O . ASP A 1 282 ? 10.279 19.344 7.322 1.00 85.44 282 ASP A O 1
ATOM 2205 N N . ALA A 1 283 ? 11.545 19.466 9.163 1.00 84.31 283 ALA A N 1
ATOM 2206 C CA . ALA A 1 283 ? 12.808 19.559 8.432 1.00 84.31 283 ALA A CA 1
ATOM 2207 C C . ALA A 1 283 ? 13.016 18.371 7.473 1.00 84.31 283 ALA A C 1
ATOM 2209 O O . ALA A 1 283 ? 13.423 18.544 6.323 1.00 84.31 283 ALA A O 1
ATOM 2210 N N . VAL A 1 284 ? 12.673 17.151 7.904 1.00 84.94 284 VAL A N 1
ATOM 2211 C CA . VAL A 1 284 ? 12.742 15.958 7.045 1.00 84.94 284 VAL A CA 1
ATOM 2212 C C . VAL A 1 284 ? 11.744 16.032 5.888 1.00 84.94 284 VAL A C 1
ATOM 2214 O O . VAL A 1 284 ? 12.097 15.655 4.767 1.00 84.94 284 VAL A O 1
ATOM 2217 N N . THR A 1 285 ? 10.522 16.536 6.108 1.00 84.50 285 THR A N 1
ATOM 2218 C CA . THR A 1 285 ? 9.575 16.742 5.001 1.00 84.50 285 THR A CA 1
ATOM 2219 C C . THR A 1 285 ? 10.112 17.713 3.960 1.00 84.50 285 THR A C 1
ATOM 2221 O O . THR A 1 285 ? 10.035 17.390 2.773 1.00 84.50 285 THR A O 1
ATOM 2224 N N . LEU A 1 286 ? 10.718 18.825 4.386 1.00 82.69 286 LEU A N 1
ATOM 2225 C CA . LEU A 1 286 ? 11.310 19.829 3.498 1.00 82.69 286 LEU A CA 1
ATOM 2226 C C . LEU A 1 286 ? 12.455 19.252 2.655 1.00 82.69 286 LEU A C 1
ATOM 2228 O O . LEU A 1 286 ? 12.508 19.487 1.455 1.00 82.69 286 LEU A O 1
ATOM 2232 N N . CYS A 1 287 ? 13.324 18.427 3.241 1.00 78.12 287 CYS A N 1
ATOM 2233 C CA . CYS A 1 287 ? 14.410 17.772 2.502 1.00 78.12 287 CYS A CA 1
ATOM 2234 C C . CYS A 1 287 ? 13.920 16.673 1.541 1.00 78.12 287 CYS A C 1
ATOM 2236 O O . CYS A 1 287 ? 14.586 16.357 0.556 1.00 78.12 287 CYS A O 1
ATOM 2238 N N . SER A 1 288 ? 12.783 16.043 1.845 1.00 74.44 288 SER A N 1
ATOM 2239 C CA . SER A 1 288 ? 12.249 14.914 1.069 1.00 74.44 288 SER A CA 1
ATOM 2240 C C . SER A 1 288 ? 11.361 15.329 -0.107 1.00 74.44 288 SER A C 1
ATOM 2242 O O . SER A 1 288 ? 11.209 14.560 -1.061 1.00 74.44 288 SER A O 1
ATOM 2244 N N . ARG A 1 289 ? 10.767 16.526 -0.046 1.00 73.31 289 ARG A N 1
ATOM 2245 C CA . ARG A 1 289 ? 9.918 17.078 -1.100 1.00 73.31 289 ARG A CA 1
ATOM 2246 C C . ARG A 1 289 ? 10.738 18.095 -1.885 1.00 73.31 289 ARG A C 1
ATOM 2248 O O . ARG A 1 289 ? 11.141 19.092 -1.297 1.00 73.31 289 ARG A O 1
ATOM 2255 N N . PRO A 1 290 ? 11.003 17.878 -3.184 1.00 54.94 290 PRO A N 1
ATOM 2256 C CA . PRO A 1 290 ? 11.592 18.938 -3.985 1.00 54.94 290 PRO A CA 1
ATOM 2257 C C . PRO A 1 290 ? 10.643 20.136 -3.907 1.00 54.94 290 PRO A C 1
ATOM 2259 O O . PRO A 1 290 ? 9.465 19.994 -4.233 1.00 54.94 290 PRO A O 1
ATOM 2262 N N . GLN A 1 291 ? 11.129 21.275 -3.404 1.00 47.12 291 GLN A N 1
ATOM 2263 C CA . GLN A 1 291 ? 10.387 22.527 -3.492 1.00 47.12 291 GLN A CA 1
ATOM 2264 C C . GLN A 1 291 ? 10.017 22.721 -4.963 1.00 47.12 291 GLN A C 1
ATOM 2266 O O . GLN A 1 291 ? 10.889 22.638 -5.834 1.00 47.12 291 GLN A O 1
ATOM 2271 N N . GLU A 1 292 ? 8.733 22.942 -5.247 1.00 38.16 292 GLU A N 1
ATOM 2272 C CA . GLU A 1 292 ? 8.367 23.620 -6.481 1.00 38.16 292 GLU A CA 1
ATOM 2273 C C . GLU A 1 292 ? 9.117 24.948 -6.444 1.00 38.16 292 GLU A C 1
ATOM 2275 O O . GLU A 1 292 ? 8.845 25.818 -5.620 1.00 38.16 292 GLU A O 1
ATOM 2280 N N . VAL A 1 293 ? 10.174 25.035 -7.249 1.00 38.78 293 VAL A N 1
ATOM 2281 C CA . VAL A 1 293 ? 10.876 26.284 -7.491 1.00 38.78 293 VAL A CA 1
ATOM 2282 C C . VAL A 1 293 ? 9.837 27.198 -8.120 1.00 38.78 293 VAL A C 1
ATOM 2284 O O . VAL A 1 293 ? 9.440 26.977 -9.263 1.00 38.78 293 VAL A O 1
ATOM 2287 N N . ASP A 1 294 ? 9.371 28.161 -7.329 1.00 34.84 294 ASP A N 1
ATOM 2288 C CA . ASP A 1 294 ? 8.511 29.265 -7.737 1.00 34.84 294 ASP A CA 1
ATOM 2289 C C . ASP A 1 294 ? 9.030 29.826 -9.069 1.00 34.84 294 ASP A C 1
ATOM 2291 O O . ASP A 1 294 ? 10.070 30.486 -9.128 1.00 34.84 294 ASP A O 1
ATOM 2295 N N . GLN A 1 295 ? 8.318 29.551 -10.164 1.00 38.44 295 GLN A N 1
ATOM 2296 C CA . GLN A 1 295 ? 8.607 30.085 -11.499 1.00 38.44 295 GLN A CA 1
ATOM 2297 C C . GLN A 1 295 ? 8.189 31.563 -11.630 1.00 38.44 295 GLN A C 1
ATOM 2299 O O . GLN A 1 295 ? 7.838 32.010 -12.714 1.00 38.44 295 GLN A O 1
ATOM 2304 N N . ASN A 1 296 ? 8.245 32.343 -10.547 1.00 35.50 296 ASN A N 1
ATOM 2305 C CA . ASN A 1 296 ? 7.873 33.757 -10.528 1.00 35.50 296 ASN A CA 1
ATOM 2306 C C . ASN A 1 296 ? 9.026 34.636 -10.024 1.00 35.50 296 ASN A C 1
ATOM 2308 O O . ASN A 1 296 ? 8.943 35.293 -8.990 1.00 35.50 296 ASN A O 1
ATOM 2312 N N . ARG A 1 297 ? 10.112 34.680 -10.802 1.00 36.88 297 ARG A N 1
ATOM 2313 C CA . ARG A 1 297 ? 11.050 35.814 -10.838 1.00 36.88 297 ARG A CA 1
ATOM 2314 C C . ARG A 1 297 ? 11.524 36.024 -12.273 1.00 36.88 297 ARG A C 1
ATOM 2316 O O . ARG A 1 297 ? 12.592 35.570 -12.672 1.00 36.88 297 ARG A O 1
ATOM 2323 N N . THR A 1 298 ? 10.697 36.694 -13.062 1.00 39.31 298 THR A N 1
ATOM 2324 C CA . THR A 1 298 ? 11.145 37.425 -14.252 1.00 39.31 298 THR A CA 1
ATOM 2325 C C . THR A 1 298 ? 10.161 38.558 -14.513 1.00 39.31 298 THR A C 1
ATOM 2327 O O . THR A 1 298 ? 9.121 38.374 -15.136 1.00 39.31 298 THR A O 1
ATOM 2330 N N . THR A 1 299 ? 10.504 39.722 -13.977 1.00 40.84 299 THR A N 1
ATOM 2331 C CA . THR A 1 299 ? 10.226 41.037 -14.561 1.00 40.84 299 THR A CA 1
ATOM 2332 C C . THR A 1 299 ? 11.508 41.827 -14.434 1.00 40.84 299 THR A C 1
ATOM 2334 O O . THR A 1 299 ? 12.053 41.803 -13.304 1.00 40.84 299 THR A O 1
#